Protein AF-0000000084947718 (afdb_homodimer)

Nearest PDB structures (foldseek):
  1j3w-assembly1_B  TM=8.342E-01  e=7.833E-06  Thermus thermophilus HB8
  3t1r-assembly2_C  TM=8.402E-01  e=2.136E-05  Thermus thermophilus HB8
  2zl1-assembly1_B  TM=8.601E-01  e=7.380E-05  unclassified
  7ct3-assembly1_A  TM=6.584E-01  e=1.184E-05  Myxococcus xanthus DK 1622
  6jwp-assembly2_G  TM=7.188E-01  e=7.375E-04  Saccharomyces cerevisiae S288C

Structure (mmCIF, N/CA/C/O backbone):
data_AF-0000000084947718-model_v1
#
loop_
_entity.id
_entity.type
_entity.pdbx_description
1 polymer 'Roadblock/LAMTOR2 domain-containing protein'
#
loop_
_atom_site.group_PDB
_atom_site.id
_atom_site.type_symbol
_atom_site.label_atom_id
_atom_site.label_alt_id
_atom_site.label_comp_id
_atom_site.label_asym_id
_atom_site.label_entity_id
_atom_site.label_seq_id
_atom_site.pdbx_PDB_ins_code
_atom_site.Cartn_x
_atom_site.Cartn_y
_atom_site.Cartn_z
_atom_site.occupancy
_atom_site.B_iso_or_equiv
_atom_site.auth_seq_id
_atom_site.auth_comp_id
_atom_site.auth_asym_id
_atom_site.auth_atom_id
_atom_site.pdbx_PDB_model_num
ATOM 1 N N . MET A 1 1 ? 12.742 23.656 11.523 1 59.12 1 MET A N 1
ATOM 2 C CA . MET A 1 1 ? 12.195 22.422 10.977 1 59.12 1 MET A CA 1
ATOM 3 C C . MET A 1 1 ? 10.695 22.328 11.234 1 59.12 1 MET A C 1
ATOM 5 O O . MET A 1 1 ? 9.914 22.062 10.32 1 59.12 1 MET A O 1
ATOM 9 N N . ALA A 1 2 ? 10.352 22.688 12.422 1 65.75 2 ALA A N 1
ATOM 10 C CA . ALA A 1 2 ? 8.938 22.719 12.789 1 65.75 2 ALA A CA 1
ATOM 11 C C . ALA A 1 2 ? 8.164 23.719 11.922 1 65.75 2 ALA A C 1
ATOM 13 O O . ALA A 1 2 ? 7.062 23.422 11.461 1 65.75 2 ALA A O 1
ATOM 14 N N . ASP A 1 3 ? 8.844 24.797 11.555 1 83.31 3 ASP A N 1
ATOM 15 C CA . ASP A 1 3 ? 8.164 25.812 10.758 1 83.31 3 ASP A CA 1
ATOM 16 C C . ASP A 1 3 ? 7.926 25.312 9.328 1 83.31 3 ASP A C 1
ATOM 18 O O . ASP A 1 3 ? 6.836 25.5 8.781 1 83.31 3 ASP A O 1
ATOM 22 N N . LEU A 1 4 ? 8.891 24.609 8.828 1 85.25 4 LEU A N 1
ATOM 23 C CA . LEU A 1 4 ? 8.789 24.094 7.465 1 85.25 4 LEU A CA 1
ATOM 24 C C . LEU A 1 4 ? 7.711 23.016 7.367 1 85.25 4 LEU A C 1
ATOM 26 O O . LEU A 1 4 ? 6.941 23 6.406 1 85.25 4 LEU A O 1
ATOM 30 N N . LEU A 1 5 ? 7.617 22.172 8.375 1 91.94 5 LEU A N 1
ATOM 31 C CA . LEU A 1 5 ? 6.645 21.078 8.359 1 91.94 5 LEU A CA 1
ATOM 32 C C . LEU A 1 5 ? 5.227 21.625 8.516 1 91.94 5 LEU A C 1
ATOM 34 O O . LEU A 1 5 ? 4.297 21.125 7.875 1 91.94 5 LEU A O 1
ATOM 38 N N . THR A 1 6 ? 5.207 22.672 9.289 1 93.12 6 THR A N 1
ATOM 39 C CA . THR A 1 6 ? 3.916 23.312 9.461 1 93.12 6 THR A CA 1
ATOM 40 C C . THR A 1 6 ? 3.465 23.984 8.164 1 93.12 6 THR A C 1
ATOM 42 O O . THR A 1 6 ? 2.297 23.875 7.785 1 93.12 6 THR A O 1
ATOM 45 N N . GLU A 1 7 ? 4.359 24.641 7.52 1 91.5 7 GLU A N 1
ATOM 46 C CA . GLU A 1 7 ? 4.043 25.297 6.25 1 91.5 7 GLU A CA 1
ATOM 47 C C . GLU A 1 7 ? 3.629 24.281 5.195 1 91.5 7 GLU A C 1
ATOM 49 O O . GLU A 1 7 ? 2.678 24.5 4.445 1 91.5 7 GLU A O 1
ATOM 54 N N . PHE A 1 8 ? 4.363 23.234 5.137 1 92.44 8 PHE A N 1
ATOM 55 C CA . PHE A 1 8 ? 4.035 22.141 4.211 1 92.44 8 PHE A CA 1
ATOM 56 C C . PHE A 1 8 ? 2.629 21.625 4.469 1 92.44 8 PHE A C 1
ATOM 58 O O . PHE A 1 8 ? 1.803 21.562 3.557 1 92.44 8 PHE A O 1
ATOM 65 N N . SER A 1 9 ? 2.355 21.203 5.738 1 94.81 9 SER A N 1
ATOM 66 C CA . SER A 1 9 ? 1.067 20.609 6.074 1 94.81 9 SER A CA 1
ATOM 67 C C . SER A 1 9 ? -0.075 21.594 5.852 1 94.81 9 SER A C 1
ATOM 69 O O . SER A 1 9 ? -1.164 21.203 5.426 1 94.81 9 SER A O 1
ATOM 71 N N . ASP A 1 10 ? 0.219 22.922 6.098 1 94.31 10 ASP A N 1
ATOM 72 C CA . ASP A 1 10 ? -0.792 23.938 5.852 1 94.31 10 ASP A CA 1
ATOM 73 C C . ASP A 1 10 ? -1.073 24.094 4.359 1 94.31 10 ASP A C 1
ATOM 75 O O . ASP A 1 10 ? -2.229 24.234 3.951 1 94.31 10 ASP A O 1
ATOM 79 N N . SER A 1 11 ? -0.038 24.078 3.594 1 92.62 11 SER A N 1
ATOM 80 C CA . SER A 1 11 ? -0.181 24.219 2.148 1 92.62 11 SER A CA 1
ATOM 81 C C . SER A 1 11 ? -0.977 23.047 1.562 1 92.62 11 SER A C 1
ATOM 83 O O . SER A 1 11 ? -1.89 23.266 0.759 1 92.62 11 SER A O 1
ATOM 85 N N . ILE A 1 12 ? -0.7 21.828 1.977 1 93.81 12 ILE A N 1
ATOM 86 C CA . ILE A 1 12 ? -1.393 20.656 1.443 1 93.81 12 ILE A CA 1
ATOM 87 C C . ILE A 1 12 ? -2.848 20.672 1.909 1 93.81 12 ILE A C 1
ATOM 89 O O . ILE A 1 12 ? -3.756 20.359 1.133 1 93.81 12 ILE A O 1
ATOM 93 N N . ALA A 1 13 ? -3.049 21.016 3.135 1 94.56 13 ALA A N 1
ATOM 94 C CA . ALA A 1 13 ? -4.406 21.062 3.674 1 94.56 13 ALA A CA 1
ATOM 95 C C . ALA A 1 13 ? -5.262 22.062 2.896 1 94.56 13 ALA A C 1
ATOM 97 O O . ALA A 1 13 ? -6.449 21.812 2.66 1 94.56 13 ALA A O 1
ATOM 98 N N . LYS A 1 14 ? -4.66 23.078 2.457 1 93.69 14 LYS A N 1
ATOM 99 C CA . LYS A 1 14 ? -5.391 24.156 1.795 1 93.69 14 LYS A CA 1
ATOM 100 C C . LYS A 1 14 ? -5.613 23.844 0.318 1 93.69 14 LYS A C 1
ATOM 102 O O . LYS A 1 14 ? -6.668 24.172 -0.236 1 93.69 14 LYS A O 1
ATOM 107 N N . ASN A 1 15 ? -4.691 23.156 -0.314 1 94.06 15 ASN A N 1
ATOM 108 C CA . ASN A 1 15 ? -4.688 23.141 -1.773 1 94.06 15 ASN A CA 1
ATOM 109 C C . ASN A 1 15 ? -5.012 21.75 -2.322 1 94.06 15 ASN A C 1
ATOM 111 O O . ASN A 1 15 ? -5.266 21.594 -3.518 1 94.06 15 ASN A O 1
ATOM 115 N N . LEU A 1 16 ? -4.988 20.766 -1.481 1 96.44 16 LEU A N 1
ATOM 116 C CA . LEU A 1 16 ? -5.262 19.406 -1.946 1 96.44 16 LEU A CA 1
ATOM 117 C C . LEU A 1 16 ? -6.727 19.031 -1.717 1 96.44 16 LEU A C 1
ATOM 119 O O . LEU A 1 16 ? -7.156 18.875 -0.573 1 96.44 16 LEU A O 1
ATOM 123 N N . PRO A 1 17 ? -7.445 18.938 -2.832 1 97.06 17 PRO A N 1
ATOM 124 C CA . PRO A 1 17 ? -8.844 18.531 -2.654 1 97.06 17 PRO A CA 1
ATOM 125 C C . PRO A 1 17 ? -8.984 17.219 -1.881 1 97.06 17 PRO A C 1
ATOM 127 O O . PRO A 1 17 ? -8.25 16.266 -2.145 1 97.06 17 PRO A O 1
ATOM 130 N N . GLY A 1 18 ? -9.922 17.266 -0.893 1 97.06 18 GLY A N 1
ATOM 131 C CA . GLY A 1 18 ? -10.219 16.047 -0.159 1 97.06 18 GLY A CA 1
ATOM 132 C C . GLY A 1 18 ? -9.258 15.781 0.987 1 97.06 18 GLY A C 1
ATOM 133 O O . GLY A 1 18 ? -9.32 14.734 1.627 1 97.06 18 GLY A O 1
ATOM 134 N N . PHE A 1 19 ? -8.469 16.766 1.278 1 97.88 19 PHE A N 1
ATOM 135 C CA . PHE A 1 19 ? -7.508 16.594 2.359 1 97.88 19 PHE A CA 1
ATOM 136 C C . PHE A 1 19 ? -8.211 16.219 3.66 1 97.88 19 PHE A C 1
ATOM 138 O O . PHE A 1 19 ? -9.203 16.859 4.031 1 97.88 19 PHE A O 1
ATOM 145 N N . ILE A 1 20 ? -7.625 15.219 4.34 1 97.62 20 ILE A N 1
ATOM 146 C CA . ILE A 1 20 ? -8.148 14.82 5.645 1 97.62 20 ILE A CA 1
ATOM 147 C C . ILE A 1 20 ? -7.07 14.977 6.707 1 97.62 20 ILE A C 1
ATOM 149 O O . ILE A 1 20 ? -7.281 15.641 7.727 1 97.62 20 ILE A O 1
ATOM 153 N N . ALA A 1 21 ? -5.895 14.406 6.445 1 98 21 ALA A N 1
ATOM 154 C CA . ALA A 1 21 ? -4.828 14.461 7.441 1 98 21 ALA A CA 1
ATOM 155 C C . ALA A 1 21 ? -3.475 14.148 6.809 1 98 21 ALA A C 1
ATOM 157 O O . ALA A 1 21 ? -3.406 13.578 5.719 1 98 21 ALA A O 1
ATOM 158 N N . VAL A 1 22 ? -2.418 14.531 7.5 1 97.62 22 VAL A N 1
ATOM 159 C CA . VAL A 1 22 ? -1.053 14.242 7.078 1 97.62 22 VAL A CA 1
ATOM 160 C C . VAL A 1 22 ? -0.16 14.07 8.305 1 97.62 22 VAL A C 1
ATOM 162 O O . VAL A 1 22 ? -0.387 14.703 9.344 1 97.62 22 VAL A O 1
ATOM 165 N N . SER A 1 23 ? 0.782 13.195 8.188 1 97.75 23 SER A N 1
ATOM 166 C CA . SER A 1 23 ? 1.798 13.047 9.227 1 97.75 23 SER A CA 1
ATOM 167 C C . SER A 1 23 ? 3.16 12.719 8.617 1 97.75 23 SER A C 1
ATOM 169 O O . SER A 1 23 ? 3.242 12.211 7.5 1 97.75 23 SER A O 1
ATOM 171 N N . ILE A 1 24 ? 4.203 13.086 9.281 1 97.62 24 ILE A N 1
ATOM 172 C CA . ILE A 1 24 ? 5.586 12.781 8.93 1 97.62 24 ILE A CA 1
ATOM 173 C C . ILE A 1 24 ? 6.246 12 10.062 1 97.62 24 ILE A C 1
ATOM 175 O O . ILE A 1 24 ? 6.273 12.453 11.211 1 97.62 24 ILE A O 1
ATOM 179 N N . LEU A 1 25 ? 6.777 10.883 9.672 1 97.56 25 LEU A N 1
ATOM 180 C CA . LEU A 1 25 ? 7.262 9.953 10.688 1 97.56 25 LEU A CA 1
ATOM 181 C C . LEU A 1 25 ? 8.688 9.516 10.391 1 97.56 25 LEU A C 1
ATOM 183 O O . LEU A 1 25 ? 9.039 9.273 9.227 1 97.56 25 LEU A O 1
ATOM 187 N N . ASP A 1 26 ? 9.453 9.344 11.484 1 97.75 26 ASP A N 1
ATOM 188 C CA . ASP A 1 26 ? 10.719 8.617 11.391 1 97.75 26 ASP A CA 1
ATOM 189 C C . ASP A 1 26 ? 10.477 7.117 11.266 1 97.75 26 ASP A C 1
ATOM 191 O O . ASP A 1 26 ? 9.797 6.52 12.102 1 97.75 26 ASP A O 1
ATOM 195 N N . ILE A 1 27 ? 11.086 6.52 10.336 1 97.19 27 ILE A N 1
ATOM 196 C CA . ILE A 1 27 ? 10.812 5.113 10.07 1 97.19 27 ILE A CA 1
ATOM 197 C C . ILE A 1 27 ? 11.484 4.246 11.133 1 97.19 27 ILE A C 1
ATOM 199 O O . ILE A 1 27 ? 10.914 3.248 11.586 1 97.19 27 ILE A O 1
ATOM 203 N N . TYR A 1 28 ? 12.656 4.57 11.578 1 96.06 28 TYR A N 1
ATOM 204 C CA . TYR A 1 28 ? 13.43 3.725 12.477 1 96.06 28 TYR A CA 1
ATOM 205 C C . TYR A 1 28 ? 13.086 4.027 13.93 1 96.06 28 TYR A C 1
ATOM 207 O O . TYR A 1 28 ? 12.867 3.111 14.727 1 96.06 28 TYR A O 1
ATOM 215 N N . LYS A 1 29 ? 12.953 5.312 14.297 1 96.75 29 LYS A N 1
ATOM 216 C CA . LYS A 1 29 ? 12.695 5.691 15.688 1 96.75 29 LYS A CA 1
ATOM 217 C C . LYS A 1 29 ? 11.211 5.59 16.016 1 96.75 29 LYS A C 1
ATOM 219 O O . LYS A 1 29 ? 10.828 5.469 17.172 1 96.75 29 LYS A O 1
ATOM 224 N N . GLY A 1 30 ? 10.422 5.777 15.031 1 96.88 30 GLY A N 1
ATOM 225 C CA . GLY A 1 30 ? 8.984 5.711 15.227 1 96.88 30 GLY A CA 1
ATOM 226 C C . GLY A 1 30 ? 8.391 7 15.758 1 96.88 30 GLY A C 1
ATOM 227 O O . GLY A 1 30 ? 7.273 7.012 16.281 1 96.88 30 GLY A O 1
ATOM 228 N N . ILE A 1 31 ? 9.172 8.055 15.75 1 97.12 31 ILE A N 1
ATOM 229 C CA . ILE A 1 31 ? 8.695 9.352 16.219 1 97.12 31 ILE A CA 1
ATOM 230 C C . ILE A 1 31 ? 7.887 10.039 15.125 1 97.12 31 ILE A C 1
ATOM 232 O O . ILE A 1 31 ? 8.25 9.984 13.945 1 97.12 31 ILE A O 1
ATOM 236 N N . ILE A 1 32 ? 6.797 10.633 15.555 1 97.62 32 ILE A N 1
ATOM 237 C CA . ILE A 1 32 ? 6.039 11.508 14.664 1 97.62 32 ILE A CA 1
ATOM 238 C C . ILE A 1 32 ? 6.574 12.938 14.773 1 97.62 32 ILE A C 1
ATOM 240 O O . ILE A 1 32 ? 6.406 13.594 15.797 1 97.62 32 ILE A O 1
ATOM 244 N N . TYR A 1 33 ? 7.137 13.43 13.664 1 96.75 33 TYR A N 1
ATOM 245 C CA . TYR A 1 33 ? 7.723 14.766 13.656 1 96.75 33 TYR A CA 1
ATOM 246 C C . TYR A 1 33 ? 6.641 15.836 13.586 1 96.75 33 TYR A C 1
ATOM 248 O O . TYR A 1 33 ? 6.816 16.938 14.109 1 96.75 33 TYR A O 1
ATOM 256 N N . HIS A 1 34 ? 5.59 15.547 12.875 1 96.38 34 HIS A N 1
ATOM 257 C CA . HIS A 1 34 ? 4.512 16.5 12.625 1 96.38 34 HIS A CA 1
ATOM 258 C C . HIS A 1 34 ? 3.236 15.781 12.188 1 96.38 34 HIS A C 1
ATOM 260 O O . HIS A 1 34 ? 3.295 14.742 11.531 1 96.38 34 HIS A O 1
ATOM 266 N N . SER A 1 35 ? 2.17 16.328 12.594 1 96.69 35 SER A N 1
ATOM 267 C CA . SER A 1 35 ? 0.89 15.828 12.109 1 96.69 35 SER A CA 1
ATOM 268 C C . SER A 1 35 ? -0.156 16.938 12.062 1 96.69 35 SER A C 1
ATOM 270 O O . SER A 1 35 ? -0.052 17.922 12.789 1 96.69 35 SER A O 1
ATOM 272 N N . LYS A 1 36 ? -1.091 16.812 11.156 1 96.12 36 LYS A N 1
ATOM 273 C CA . LYS A 1 36 ? -2.211 17.734 11 1 96.12 36 LYS A CA 1
ATOM 274 C C . LYS A 1 36 ? -3.449 17.016 10.477 1 96.12 36 LYS A C 1
ATOM 276 O O . LYS A 1 36 ? -3.348 16.172 9.586 1 96.12 36 LYS A O 1
ATOM 281 N N . SER A 1 37 ? -4.52 17.281 11.039 1 96.81 37 SER A N 1
ATOM 282 C CA . SER A 1 37 ? -5.816 16.797 10.57 1 96.81 37 SER A CA 1
ATOM 283 C C . SER A 1 37 ? -6.848 17.922 10.539 1 96.81 37 SER A C 1
ATOM 285 O O . SER A 1 37 ? -6.766 18.859 11.32 1 96.81 37 SER A O 1
ATOM 287 N N . VAL A 1 38 ? -7.73 17.891 9.633 1 93.19 38 VAL A N 1
ATOM 288 C CA . VAL A 1 38 ? -8.773 18.906 9.578 1 93.19 38 VAL A CA 1
ATOM 289 C C . VAL A 1 38 ? -10.117 18.281 9.977 1 93.19 38 VAL A C 1
ATOM 291 O O . VAL A 1 38 ? -11.109 19 10.125 1 93.19 38 VAL A O 1
ATOM 294 N N . SER A 1 39 ? -10.086 17.016 10.047 1 81.81 39 SER A N 1
ATOM 295 C CA . SER A 1 39 ? -11.273 16.344 10.57 1 81.81 39 SER A CA 1
ATOM 296 C C . SER A 1 39 ? -11.117 16 12.055 1 81.81 39 SER A C 1
ATOM 298 O O . SER A 1 39 ? -10.219 15.25 12.422 1 81.81 39 SER A O 1
ATOM 300 N N . GLY A 1 40 ? -11.758 16.766 12.906 1 75.38 40 GLY A N 1
ATOM 301 C CA . GLY A 1 40 ? -11.625 16.609 14.344 1 75.38 40 GLY A CA 1
ATOM 302 C C . GLY A 1 40 ? -11.711 15.172 14.805 1 75.38 40 GLY A C 1
ATOM 303 O O . GLY A 1 40 ? -11.18 14.82 15.859 1 75.38 40 GLY A O 1
ATOM 304 N N . ASP A 1 41 ? -12.203 14.352 14.039 1 81.12 41 ASP A N 1
ATOM 305 C CA . ASP A 1 41 ? -12.438 12.984 14.492 1 81.12 41 ASP A CA 1
ATOM 306 C C . ASP A 1 41 ? -11.391 12.031 13.922 1 81.12 41 ASP A C 1
ATOM 308 O O . ASP A 1 41 ? -11.32 10.859 14.32 1 81.12 41 ASP A O 1
ATOM 312 N N . TYR A 1 42 ? -10.531 12.523 13.141 1 91.25 42 TYR A N 1
ATOM 313 C CA . TYR A 1 42 ? -9.547 11.609 12.578 1 91.25 42 TYR A CA 1
ATOM 314 C C . TYR A 1 42 ? -8.273 11.586 13.414 1 91.25 42 TYR A C 1
ATOM 316 O O . TYR A 1 42 ? -7.566 12.594 13.5 1 91.25 42 TYR A O 1
ATOM 324 N N . ASN A 1 43 ? -8 10.492 14.07 1 95.25 43 ASN A N 1
ATOM 325 C CA . ASN A 1 43 ? -6.805 10.352 14.891 1 95.25 43 ASN A CA 1
ATOM 326 C C . ASN A 1 43 ? -5.598 9.93 14.047 1 95.25 43 ASN A C 1
ATOM 328 O O . ASN A 1 43 ? -5.207 8.766 14.055 1 95.25 43 ASN A O 1
ATOM 332 N N . ILE A 1 44 ? -4.984 10.867 13.445 1 97.06 44 ILE A N 1
ATOM 333 C CA . ILE A 1 44 ? -3.887 10.656 12.508 1 97.06 44 ILE A CA 1
ATOM 334 C C . ILE A 1 44 ? -2.678 10.086 13.25 1 97.06 44 ILE A C 1
ATOM 336 O O . ILE A 1 44 ? -1.928 9.273 12.703 1 97.06 44 ILE A O 1
ATOM 340 N N . ASP A 1 45 ? -2.477 10.422 14.516 1 96.69 45 ASP A N 1
ATOM 341 C CA . ASP A 1 45 ? -1.332 9.906 15.266 1 96.69 45 ASP A CA 1
ATOM 342 C C . ASP A 1 45 ? -1.468 8.406 15.516 1 96.69 45 ASP A C 1
ATOM 344 O O . ASP A 1 45 ? -0.523 7.648 15.297 1 96.69 45 ASP A O 1
ATOM 348 N N . LEU A 1 46 ? -2.615 8.078 15.93 1 95.88 46 LEU A N 1
ATOM 349 C CA . LEU A 1 46 ? -2.859 6.652 16.125 1 95.88 46 LEU A CA 1
ATOM 350 C C . LEU A 1 46 ? -2.777 5.895 14.812 1 95.88 46 LEU A C 1
ATOM 352 O O . LEU A 1 46 ? -2.16 4.828 14.742 1 95.88 46 LEU A O 1
ATOM 356 N N . ASP A 1 47 ? -3.4 6.391 13.766 1 97.44 47 ASP A N 1
ATOM 357 C CA . ASP A 1 47 ? -3.371 5.766 12.445 1 97.44 47 ASP A CA 1
ATOM 358 C C . ASP A 1 47 ? -1.938 5.625 11.938 1 97.44 47 ASP A C 1
ATOM 360 O O . ASP A 1 47 ? -1.565 4.586 11.391 1 97.44 47 ASP A O 1
ATOM 364 N N . SER A 1 48 ? -1.119 6.598 12.188 1 98.12 48 SER A N 1
ATOM 365 C CA . SER A 1 48 ? 0.269 6.617 11.734 1 98.12 48 SER A CA 1
ATOM 366 C C . SER A 1 48 ? 1.069 5.477 12.359 1 98.12 48 SER A C 1
ATOM 368 O O . SER A 1 48 ? 1.975 4.93 11.727 1 98.12 48 SER A O 1
ATOM 370 N N . ASN A 1 49 ? 0.76 5.141 13.523 1 97.5 49 ASN A N 1
ATOM 371 C CA . ASN A 1 49 ? 1.459 4.031 14.156 1 97.5 49 ASN A CA 1
ATOM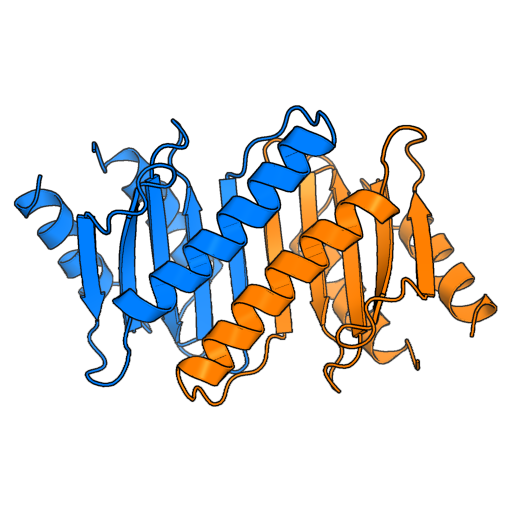 372 C C . ASN A 1 49 ? 1.195 2.711 13.438 1 97.5 49 ASN A C 1
ATOM 374 O O . ASN A 1 49 ? 2.102 1.891 13.281 1 97.5 49 ASN A O 1
ATOM 378 N N . TYR A 1 50 ? 0.005 2.531 13.055 1 96.62 50 TYR A N 1
ATOM 379 C CA . TYR A 1 50 ? -0.334 1.322 12.32 1 96.62 50 TYR A CA 1
ATOM 380 C C . TYR A 1 50 ? 0.311 1.33 10.938 1 96.62 50 TYR A C 1
ATOM 382 O O . TYR A 1 50 ? 0.764 0.291 10.453 1 96.62 50 TYR A O 1
ATOM 390 N N . ILE A 1 51 ? 0.355 2.506 10.297 1 98.12 51 ILE A N 1
ATOM 391 C CA . ILE A 1 51 ? 1.004 2.654 9 1 98.12 51 ILE A CA 1
ATOM 392 C C . ILE A 1 51 ? 2.492 2.336 9.133 1 98.12 51 ILE A C 1
ATOM 394 O O . ILE A 1 51 ? 3.072 1.687 8.258 1 98.12 51 ILE A O 1
ATOM 398 N N . LEU A 1 52 ? 3.045 2.777 10.188 1 98.06 52 LEU A N 1
ATOM 399 C CA . LEU A 1 52 ? 4.453 2.475 10.43 1 98.06 52 LEU A CA 1
ATOM 400 C C . LEU A 1 52 ? 4.672 0.971 10.539 1 98.06 52 LEU A C 1
ATOM 402 O O . LEU A 1 52 ? 5.633 0.436 9.977 1 98.06 52 LEU A O 1
ATOM 406 N N . GLU A 1 53 ? 3.807 0.339 11.25 1 97.06 53 GLU A N 1
ATOM 407 C CA . GLU A 1 53 ? 3.896 -1.113 11.375 1 97.06 53 GLU A CA 1
ATOM 408 C C . GLU A 1 53 ? 3.828 -1.788 10.008 1 97.06 53 GLU A C 1
ATOM 410 O O . GLU A 1 53 ? 4.59 -2.719 9.734 1 97.06 53 GLU A O 1
ATOM 415 N N . MET A 1 54 ? 2.924 -1.362 9.258 1 97.44 54 MET A N 1
ATOM 416 C CA . MET A 1 54 ? 2.752 -1.901 7.914 1 97.44 54 MET A CA 1
ATOM 417 C C . MET A 1 54 ? 4.027 -1.729 7.09 1 97.44 54 MET A C 1
ATOM 419 O O . MET A 1 54 ? 4.508 -2.684 6.477 1 97.44 54 MET A O 1
ATOM 423 N N . VAL A 1 55 ? 4.652 -0.525 7.055 1 97.75 55 VAL A N 1
ATOM 424 C CA . VAL A 1 55 ? 5.859 -0.222 6.289 1 97.75 55 VAL A CA 1
ATOM 425 C C . VAL A 1 55 ? 7.02 -1.08 6.793 1 97.75 55 VAL A C 1
ATOM 427 O O . VAL A 1 55 ? 7.754 -1.67 5.996 1 97.75 55 VAL A O 1
ATOM 430 N N . ARG A 1 56 ? 7.09 -1.227 8.086 1 96.81 56 ARG A N 1
ATOM 431 C CA . ARG A 1 56 ? 8.18 -2.002 8.672 1 96.81 56 ARG A CA 1
ATOM 432 C C . ARG A 1 56 ? 8.039 -3.482 8.336 1 96.81 56 ARG A C 1
ATOM 434 O O . ARG A 1 56 ? 9.039 -4.172 8.117 1 96.81 56 ARG A O 1
ATOM 441 N N . ALA A 1 57 ? 6.812 -3.93 8.359 1 95.81 57 ALA A N 1
ATOM 442 C CA . ALA A 1 57 ? 6.582 -5.316 7.953 1 95.81 57 ALA A CA 1
ATOM 443 C C . ALA A 1 57 ? 7.102 -5.57 6.543 1 95.81 57 ALA A C 1
ATOM 445 O O . ALA A 1 57 ? 7.754 -6.586 6.289 1 95.81 57 ALA A O 1
ATOM 446 N N . LYS A 1 58 ? 6.797 -4.652 5.609 1 97 58 LYS A N 1
ATOM 447 C CA . LYS A 1 58 ? 7.273 -4.855 4.246 1 97 58 LYS A CA 1
ATOM 448 C C . LYS A 1 58 ? 8.789 -4.734 4.168 1 97 58 LYS A C 1
ATOM 450 O O . LYS A 1 58 ? 9.445 -5.477 3.434 1 97 58 LYS A O 1
ATOM 455 N N . LEU A 1 59 ? 9.383 -3.795 4.906 1 96.25 59 LEU A N 1
ATOM 456 C CA . LEU A 1 59 ? 10.836 -3.66 4.949 1 96.25 59 LEU A CA 1
ATOM 457 C C . LEU A 1 59 ? 11.484 -4.945 5.453 1 96.25 59 LEU A C 1
ATOM 459 O O . LEU A 1 59 ? 12.477 -5.41 4.887 1 96.25 59 LEU A O 1
ATOM 463 N N . ASN A 1 60 ? 10.945 -5.492 6.496 1 95.56 60 ASN A N 1
ATOM 464 C CA . ASN A 1 60 ? 11.445 -6.754 7.023 1 95.56 60 ASN A CA 1
ATOM 465 C C . ASN A 1 60 ? 11.375 -7.867 5.98 1 95.56 60 ASN A C 1
ATOM 467 O O . ASN A 1 60 ? 12.281 -8.688 5.883 1 95.56 60 ASN A O 1
ATOM 471 N N . GLY A 1 61 ? 10.281 -7.895 5.254 1 95.75 61 GLY A N 1
ATOM 472 C CA . GLY A 1 61 ? 10.156 -8.867 4.18 1 95.75 61 GLY A CA 1
ATOM 473 C C . GLY A 1 61 ? 11.227 -8.719 3.111 1 95.75 61 GLY A C 1
ATOM 474 O O . GLY A 1 61 ? 11.844 -9.703 2.699 1 95.75 61 GLY A O 1
ATOM 475 N N . ILE A 1 62 ? 11.422 -7.492 2.717 1 96.19 62 ILE A N 1
ATOM 476 C CA . ILE A 1 62 ? 12.43 -7.211 1.697 1 96.19 62 ILE A CA 1
ATOM 477 C C . ILE A 1 62 ? 13.797 -7.699 2.172 1 96.19 62 ILE A C 1
ATOM 479 O O . ILE A 1 62 ? 14.523 -8.344 1.416 1 96.19 62 ILE A O 1
ATOM 483 N N . HIS A 1 63 ? 14.109 -7.402 3.455 1 95.5 63 HIS A N 1
ATOM 484 C CA . HIS A 1 63 ? 15.383 -7.805 4.039 1 95.5 63 HIS A CA 1
ATOM 485 C C . HIS A 1 63 ? 15.477 -9.32 4.16 1 95.5 63 HIS A C 1
ATOM 487 O O . HIS A 1 63 ? 16.5 -9.914 3.785 1 95.5 63 HIS A O 1
ATOM 493 N N . ALA A 1 64 ? 14.461 -9.922 4.688 1 94.19 64 ALA A N 1
ATOM 494 C CA . ALA A 1 64 ? 14.453 -11.367 4.91 1 94.19 64 ALA A CA 1
ATOM 495 C C . ALA A 1 64 ? 14.625 -12.125 3.594 1 94.19 64 ALA A C 1
ATOM 497 O O . ALA A 1 64 ? 15.242 -13.195 3.562 1 94.19 64 ALA A O 1
ATOM 498 N N . LEU A 1 65 ? 14.125 -11.578 2.521 1 93.31 65 LEU A N 1
ATOM 499 C CA . LEU A 1 65 ? 14.156 -12.219 1.213 1 93.31 65 LEU A CA 1
ATOM 500 C C . LEU A 1 65 ? 15.414 -11.82 0.441 1 93.31 65 LEU A C 1
ATOM 502 O O . LEU A 1 65 ? 15.602 -12.234 -0.704 1 93.31 65 LEU A O 1
ATOM 506 N N . LYS A 1 66 ? 16.234 -11 1.09 1 92.44 66 LYS A N 1
ATOM 507 C CA . LYS A 1 66 ? 17.5 -10.523 0.512 1 92.44 66 LYS A CA 1
ATOM 508 C C . LYS A 1 66 ? 17.25 -9.859 -0.841 1 92.44 66 LYS A C 1
ATOM 510 O O . LYS A 1 66 ? 18 -10.102 -1.794 1 92.44 66 LYS A O 1
ATOM 515 N N . GLN A 1 67 ? 16.188 -9.172 -0.873 1 91.94 67 GLN A N 1
ATOM 516 C CA . GLN A 1 67 ? 15.883 -8.406 -2.078 1 91.94 67 GLN A CA 1
ATOM 517 C C . GLN A 1 67 ? 16.625 -7.066 -2.078 1 91.94 67 GLN A C 1
ATOM 519 O O . GLN A 1 67 ? 16.75 -6.426 -1.034 1 91.94 67 GLN A O 1
ATOM 524 N N . ASN A 1 68 ? 17.125 -6.707 -3.248 1 93.5 68 ASN A N 1
ATOM 525 C CA . ASN A 1 68 ? 17.75 -5.398 -3.406 1 93.5 68 ASN A CA 1
ATOM 526 C C . ASN A 1 68 ? 16.734 -4.348 -3.857 1 93.5 68 ASN A C 1
ATOM 528 O O . ASN A 1 68 ? 16.859 -3.785 -4.945 1 93.5 68 ASN A O 1
ATOM 532 N N . GLN A 1 69 ? 15.781 -4.094 -3.023 1 96.69 69 GLN A N 1
ATOM 533 C CA . GLN A 1 69 ? 14.688 -3.17 -3.309 1 96.69 69 GLN A CA 1
ATOM 534 C C . GLN A 1 69 ? 14.531 -2.143 -2.191 1 96.69 69 GLN A C 1
ATOM 536 O O . GLN A 1 69 ? 14.891 -2.408 -1.043 1 96.69 69 GLN A O 1
ATOM 541 N N . GLN A 1 70 ? 14.039 -1.019 -2.562 1 97.38 70 GLN A N 1
ATOM 542 C CA . GLN A 1 70 ? 13.617 0.024 -1.635 1 97.38 70 GLN A CA 1
ATOM 543 C C . GLN A 1 70 ? 12.164 0.425 -1.885 1 97.38 70 GLN A C 1
ATOM 545 O O . GLN A 1 70 ? 11.719 0.481 -3.033 1 97.38 70 GLN A O 1
ATOM 550 N N . ILE A 1 71 ? 11.5 0.692 -0.781 1 98.38 71 ILE A N 1
ATOM 551 C CA . ILE A 1 71 ? 10.133 1.165 -0.917 1 98.38 71 ILE A CA 1
ATOM 552 C C . ILE A 1 71 ? 10.125 2.623 -1.37 1 98.38 71 ILE A C 1
ATOM 554 O O . ILE A 1 71 ? 10.805 3.465 -0.779 1 98.38 71 ILE A O 1
ATOM 558 N N . GLN A 1 72 ? 9.391 2.871 -2.363 1 97.88 72 GLN A N 1
ATOM 559 C CA . GLN A 1 72 ? 9.203 4.25 -2.799 1 97.88 72 GLN A CA 1
ATOM 560 C C . GLN A 1 72 ? 7.91 4.832 -2.24 1 97.88 72 GLN A C 1
ATOM 562 O O . GLN A 1 72 ? 7.922 5.895 -1.61 1 97.88 72 GLN A O 1
ATOM 567 N N . ASP A 1 73 ? 6.824 4.168 -2.461 1 98.44 73 ASP A N 1
ATOM 568 C CA . ASP A 1 73 ? 5.547 4.598 -1.894 1 98.44 73 ASP A CA 1
ATOM 569 C C . ASP A 1 73 ? 4.586 3.418 -1.753 1 98.44 73 ASP A C 1
ATOM 571 O O . ASP A 1 73 ? 4.828 2.344 -2.307 1 98.44 73 ASP A O 1
ATOM 575 N N . ILE A 1 74 ? 3.598 3.607 -0.955 1 98.75 74 ILE A N 1
ATOM 576 C CA . ILE A 1 74 ? 2.486 2.684 -0.765 1 98.75 74 ILE A CA 1
ATOM 577 C C . ILE A 1 74 ? 1.164 3.439 -0.858 1 98.75 74 ILE A C 1
ATOM 579 O O . ILE A 1 74 ? 1.011 4.512 -0.266 1 98.75 74 ILE A O 1
ATOM 583 N N . THR A 1 75 ? 0.286 2.914 -1.624 1 98.81 75 THR A N 1
ATOM 584 C CA . THR A 1 75 ? -1.062 3.461 -1.716 1 98.81 75 THR A CA 1
ATOM 585 C C . THR A 1 75 ? -2.096 2.436 -1.256 1 98.81 75 THR A C 1
ATOM 587 O O . THR A 1 75 ? -2.092 1.292 -1.718 1 98.81 75 THR A O 1
ATOM 590 N N . ILE A 1 76 ? -2.891 2.836 -0.365 1 98.81 76 ILE A N 1
ATOM 591 C CA . ILE A 1 76 ? -4.004 2.016 0.095 1 98.81 76 ILE A CA 1
ATOM 592 C C . ILE A 1 76 ? -5.328 2.656 -0.323 1 98.81 76 ILE A C 1
ATOM 594 O O . ILE A 1 76 ? -5.598 3.812 0.011 1 98.81 76 ILE A O 1
ATOM 598 N N . THR A 1 77 ? -6.078 1.924 -1.06 1 98.44 77 THR A N 1
ATOM 599 C CA . THR A 1 77 ? -7.422 2.348 -1.438 1 98.44 77 THR A CA 1
ATOM 600 C C . THR A 1 77 ? -8.469 1.741 -0.501 1 98.44 77 THR A C 1
ATOM 602 O O . THR A 1 77 ? -8.555 0.519 -0.369 1 98.44 77 THR A O 1
ATOM 605 N N . LEU A 1 78 ? -9.227 2.578 0.113 1 98.19 78 LEU A N 1
ATOM 606 C CA . LEU A 1 78 ? -10.32 2.17 0.982 1 98.19 78 LEU A CA 1
ATOM 607 C C . LEU A 1 78 ? -11.664 2.537 0.366 1 98.19 78 LEU A C 1
ATOM 609 O O . LEU A 1 78 ? -11.719 3.057 -0.751 1 98.19 78 LEU A O 1
ATOM 613 N N . THR A 1 79 ? -12.75 2.26 1.063 1 97.88 79 THR A N 1
ATOM 614 C CA . THR A 1 79 ? -14.102 2.494 0.584 1 97.88 79 THR A CA 1
ATOM 615 C C . THR A 1 79 ? -14.297 3.955 0.186 1 97.88 79 THR A C 1
ATOM 617 O O . THR A 1 79 ? -14.883 4.25 -0.856 1 97.88 79 THR A O 1
ATOM 620 N N . SER A 1 80 ? -13.727 4.918 0.997 1 97.75 80 SER A N 1
ATOM 621 C CA . SER A 1 80 ? -14.008 6.32 0.708 1 97.75 80 SER A CA 1
ATOM 622 C C . SER A 1 80 ? -12.75 7.176 0.855 1 97.75 80 SER A C 1
ATOM 624 O O . SER A 1 80 ? -12.82 8.406 0.793 1 97.75 80 SER A O 1
ATOM 626 N N . GLN A 1 81 ? -11.594 6.465 1.044 1 97.75 81 GLN A N 1
ATOM 627 C CA . GLN A 1 81 ? -10.367 7.219 1.264 1 97.75 81 GLN A CA 1
ATOM 628 C C . GLN A 1 81 ? -9.203 6.629 0.465 1 97.75 81 GLN A C 1
ATOM 630 O O . GLN A 1 81 ? -9.195 5.434 0.165 1 97.75 81 GLN A O 1
ATOM 635 N N . TYR A 1 82 ? -8.242 7.492 0.138 1 98.62 82 TYR A N 1
ATOM 636 C CA . TYR A 1 82 ? -6.895 7.07 -0.23 1 98.62 82 TYR A CA 1
ATOM 637 C C . TYR A 1 82 ? -5.906 7.363 0.893 1 98.62 82 TYR A C 1
ATOM 639 O O . TYR A 1 82 ? -5.871 8.477 1.421 1 98.62 82 TYR A O 1
ATOM 647 N N . HIS A 1 83 ? -5.211 6.371 1.272 1 98.75 83 HIS A N 1
ATOM 648 C CA . HIS A 1 83 ? -4.023 6.539 2.107 1 98.75 83 HIS A CA 1
ATOM 649 C C . HIS A 1 83 ? -2.748 6.418 1.282 1 98.75 83 HIS A C 1
ATOM 651 O O . HIS A 1 83 ? -2.527 5.402 0.616 1 98.75 83 HIS A O 1
ATOM 657 N N . VAL A 1 84 ? -1.967 7.461 1.326 1 98.75 84 VAL A N 1
ATOM 658 C CA . VAL A 1 84 ? -0.754 7.477 0.515 1 98.75 84 VAL A CA 1
ATOM 659 C C . VAL A 1 84 ? 0.466 7.672 1.413 1 98.75 84 VAL A C 1
ATOM 661 O O . VAL A 1 84 ? 0.513 8.609 2.213 1 98.75 84 VAL A O 1
ATOM 664 N N . ILE A 1 85 ? 1.354 6.789 1.27 1 98.62 85 ILE A N 1
ATOM 665 C CA . ILE A 1 85 ? 2.619 6.832 1.995 1 98.62 85 ILE A CA 1
ATOM 666 C C . ILE A 1 85 ? 3.77 7.043 1.012 1 98.62 85 ILE A C 1
ATOM 668 O O . ILE A 1 85 ? 3.938 6.262 0.071 1 98.62 85 ILE A O 1
ATOM 672 N N . ASP A 1 86 ? 4.484 8.055 1.206 1 98.19 86 ASP A N 1
ATOM 673 C CA . ASP A 1 86 ? 5.68 8.336 0.415 1 98.19 86 ASP A CA 1
ATOM 674 C C . ASP A 1 86 ? 6.938 8.273 1.278 1 98.19 86 ASP A C 1
ATOM 676 O O . ASP A 1 86 ? 7.016 8.93 2.318 1 98.19 86 ASP A O 1
ATOM 680 N N . VAL A 1 87 ? 7.883 7.504 0.852 1 97.75 87 VAL A N 1
ATOM 681 C CA . VAL A 1 87 ? 9.094 7.285 1.636 1 97.75 87 VAL A CA 1
ATOM 682 C C . VAL A 1 87 ? 10.211 8.188 1.123 1 97.75 87 VAL A C 1
ATOM 684 O O . VAL A 1 87 ? 10.414 8.312 -0.087 1 97.75 87 VAL A O 1
ATOM 687 N N . SER A 1 88 ? 10.922 8.742 1.989 1 96.62 88 SER A N 1
ATOM 688 C CA . SER A 1 88 ? 12 9.656 1.62 1 96.62 88 SER A CA 1
ATOM 689 C C . SER A 1 88 ? 13.102 8.93 0.853 1 96.62 88 SER A C 1
ATOM 691 O O . SER A 1 88 ? 13.281 7.723 1.004 1 96.62 88 SER A O 1
ATOM 693 N N . ASN A 1 89 ? 13.906 9.664 0.103 1 93.75 89 ASN A N 1
ATOM 694 C CA . ASN A 1 89 ? 14.945 9.086 -0.738 1 93.75 89 ASN A CA 1
ATOM 695 C C . ASN A 1 89 ? 16.031 8.398 0.097 1 93.75 89 ASN A C 1
ATOM 697 O O . ASN A 1 89 ? 16.609 7.402 -0.332 1 93.75 89 ASN A O 1
ATOM 701 N N . ASN A 1 90 ? 16.281 8.984 1.254 1 93.75 90 ASN A N 1
ATOM 702 C CA . ASN A 1 90 ? 17.297 8.383 2.119 1 93.75 90 ASN A CA 1
ATOM 703 C C . ASN A 1 90 ? 16.688 7.324 3.033 1 93.75 90 ASN A C 1
ATOM 705 O O . ASN A 1 90 ? 17.375 6.773 3.895 1 93.75 90 ASN A O 1
ATOM 709 N N . HIS A 1 91 ? 15.289 7.094 2.953 1 94.69 91 HIS A N 1
ATOM 710 C CA . HIS A 1 91 ? 14.539 6.035 3.625 1 94.69 91 HIS A CA 1
ATOM 711 C C . HIS A 1 91 ? 14.547 6.234 5.137 1 94.69 91 HIS A C 1
ATOM 713 O O . HIS A 1 91 ? 14.492 5.262 5.895 1 94.69 91 HIS A O 1
ATOM 719 N N . GLU A 1 92 ? 14.633 7.48 5.547 1 95.31 92 GLU A N 1
ATOM 720 C CA . GLU A 1 92 ? 14.68 7.766 6.977 1 95.31 92 GLU A CA 1
ATOM 721 C C . GLU A 1 92 ? 13.297 8.148 7.504 1 95.31 92 GLU A C 1
ATOM 723 O O . GLU A 1 92 ? 13.008 7.965 8.688 1 95.31 92 GLU A O 1
ATOM 728 N N . PHE A 1 93 ? 12.477 8.758 6.66 1 96.88 93 PHE A N 1
ATOM 729 C CA . PHE A 1 93 ? 11.148 9.164 7.098 1 96.88 93 PHE A CA 1
ATOM 730 C C . PHE A 1 93 ? 10.117 8.914 6.004 1 96.88 93 PHE A C 1
ATOM 732 O O . PHE A 1 93 ? 10.477 8.641 4.855 1 96.88 93 PHE A O 1
ATOM 739 N N . LEU A 1 94 ? 8.891 8.883 6.363 1 98.12 94 LEU A N 1
ATOM 740 C CA . LEU A 1 94 ? 7.781 8.758 5.426 1 98.12 94 LEU A CA 1
ATOM 741 C C . LEU A 1 94 ? 6.758 9.867 5.656 1 98.12 94 LEU A C 1
ATOM 743 O O . LEU A 1 94 ? 6.688 10.438 6.746 1 98.12 94 LEU A O 1
ATOM 747 N N . ILE A 1 95 ? 6.078 10.266 4.641 1 97.88 95 ILE A N 1
ATOM 748 C CA . ILE A 1 95 ? 4.91 11.141 4.688 1 97.88 95 ILE A CA 1
ATOM 749 C C . ILE A 1 95 ? 3.643 10.32 4.461 1 97.88 95 ILE A C 1
ATOM 751 O O . ILE A 1 95 ? 3.551 9.562 3.49 1 97.88 95 ILE A O 1
ATOM 755 N N . TYR A 1 96 ? 2.799 10.469 5.418 1 98.56 96 TYR A N 1
ATOM 756 C CA . TYR A 1 96 ? 1.531 9.742 5.379 1 98.56 96 TYR A CA 1
ATOM 757 C C . TYR A 1 96 ? 0.363 10.703 5.191 1 98.56 96 TYR A C 1
ATOM 759 O O . TYR A 1 96 ? 0.128 11.578 6.031 1 98.56 96 TYR A O 1
ATOM 767 N N . LEU A 1 97 ? -0.379 10.484 4.098 1 98.44 97 LEU A N 1
ATOM 768 C CA . LEU A 1 97 ? -1.466 11.383 3.721 1 98.44 97 LEU A CA 1
ATOM 769 C C . LEU A 1 97 ? -2.779 10.617 3.59 1 98.44 97 LEU A C 1
ATOM 771 O O . LEU A 1 97 ? -2.82 9.539 2.996 1 98.44 97 LEU A O 1
ATOM 775 N N . VAL A 1 98 ? -3.789 11.18 4.168 1 98.19 98 VAL A N 1
ATOM 776 C CA . VAL A 1 98 ? -5.145 10.656 4.043 1 98.19 98 VAL A CA 1
ATOM 777 C C . VAL A 1 98 ? -6.02 11.664 3.295 1 98.19 98 VAL A C 1
ATOM 779 O O . VAL A 1 98 ? -6.086 12.836 3.67 1 98.19 98 VAL A O 1
ATOM 782 N N . VAL A 1 99 ? -6.711 11.188 2.23 1 98.12 99 VAL A N 1
ATOM 783 C CA . VAL A 1 99 ? -7.562 12.078 1.453 1 98.12 99 VAL A CA 1
ATOM 784 C C . VAL A 1 99 ? -8.898 11.398 1.161 1 98.12 99 VAL A C 1
ATOM 786 O O . VAL A 1 99 ? -8.984 10.164 1.136 1 98.12 99 VAL A O 1
ATOM 789 N N . ASP A 1 100 ? -9.898 12.195 0.943 1 97.81 100 ASP A N 1
ATOM 790 C CA . ASP A 1 100 ? -11.211 11.719 0.519 1 97.81 100 ASP A CA 1
ATOM 791 C C . ASP A 1 100 ? -11.188 11.281 -0.945 1 97.81 100 ASP A C 1
ATOM 793 O O . ASP A 1 100 ? -10.891 12.086 -1.832 1 97.81 100 ASP A O 1
ATOM 797 N N . ALA A 1 101 ? -11.617 10.094 -1.181 1 97.88 101 ALA A N 1
ATOM 798 C CA . ALA A 1 101 ? -11.5 9.5 -2.512 1 97.88 101 ALA A CA 1
ATOM 799 C C . ALA A 1 101 ? -12.469 10.148 -3.49 1 97.88 101 ALA A C 1
ATOM 801 O O . ALA A 1 101 ? -12.25 10.133 -4.703 1 97.88 101 ALA A O 1
ATOM 802 N N . SER A 1 102 ? -13.539 10.703 -3.082 1 98.06 102 SER A N 1
ATOM 803 C CA . SER A 1 102 ? -14.539 11.32 -3.949 1 98.06 102 SER A CA 1
ATOM 804 C C . SER A 1 102 ? -14.078 12.68 -4.445 1 98.06 102 SER A C 1
ATOM 806 O O . SER A 1 102 ? -14.641 13.227 -5.398 1 98.06 102 SER A O 1
ATOM 808 N N . GLU A 1 103 ? -13.047 13.195 -3.855 1 98.06 103 GLU A N 1
ATOM 809 C CA . GLU A 1 103 ? -12.625 14.555 -4.176 1 98.06 103 GLU A CA 1
ATOM 810 C C . GLU A 1 103 ? -11.195 14.578 -4.711 1 98.06 103 GLU A C 1
ATOM 812 O O . GLU A 1 103 ? -10.852 15.414 -5.543 1 98.06 103 GLU A O 1
ATOM 817 N N . ALA A 1 104 ? -10.438 13.656 -4.215 1 97.81 104 ALA A N 1
ATOM 818 C CA . ALA A 1 104 ? -9 13.695 -4.512 1 97.81 104 ALA A CA 1
ATOM 819 C C . ALA A 1 104 ? -8.703 13.008 -5.84 1 97.81 104 ALA A C 1
ATOM 821 O O . ALA A 1 104 ? -9.383 12.055 -6.223 1 97.81 104 ALA A O 1
ATOM 822 N N . ASN A 1 105 ? -7.742 13.57 -6.512 1 97.5 105 ASN A N 1
ATOM 823 C CA . ASN A 1 105 ? -7.082 12.883 -7.617 1 97.5 105 ASN A CA 1
ATOM 824 C C . ASN A 1 105 ? -5.82 12.164 -7.152 1 97.5 105 ASN A C 1
ATOM 826 O O . ASN A 1 105 ? -4.836 12.805 -6.777 1 97.5 105 ASN A O 1
ATOM 830 N N . LEU A 1 106 ? -5.852 10.914 -7.277 1 97.25 106 LEU A N 1
ATOM 831 C CA . LEU A 1 106 ? -4.773 10.102 -6.719 1 97.25 106 LEU A CA 1
ATOM 832 C C . LEU A 1 106 ? -3.449 10.398 -7.418 1 97.25 106 LEU A C 1
ATOM 834 O O . LEU A 1 106 ? -2.408 10.508 -6.766 1 97.25 106 LEU A O 1
ATOM 838 N N . THR A 1 107 ? -3.523 10.469 -8.758 1 96.5 107 THR A N 1
ATOM 839 C CA . THR A 1 107 ? -2.316 10.758 -9.523 1 96.5 107 THR A CA 1
ATOM 840 C C . THR A 1 107 ? -1.693 12.078 -9.086 1 96.5 107 THR A C 1
ATOM 842 O O . THR A 1 107 ? -0.493 12.141 -8.812 1 96.5 107 THR A O 1
ATOM 845 N N . MET A 1 108 ? -2.516 13.07 -8.922 1 95.81 108 MET A N 1
ATOM 846 C CA . MET A 1 108 ? -2.051 14.383 -8.492 1 95.81 108 MET A CA 1
ATOM 847 C C . MET A 1 108 ? -1.555 14.344 -7.051 1 95.81 108 MET A C 1
ATOM 849 O O . MET A 1 108 ? -0.536 14.953 -6.723 1 95.81 108 MET A O 1
ATOM 853 N N . THR A 1 109 ? -2.244 13.664 -6.223 1 97.44 109 THR A N 1
ATOM 854 C CA . THR A 1 109 ? -1.874 13.523 -4.82 1 97.44 109 THR A CA 1
ATOM 855 C C . THR A 1 109 ? -0.472 12.93 -4.688 1 97.44 109 THR A C 1
ATOM 857 O O . THR A 1 109 ? 0.363 13.469 -3.951 1 97.44 109 THR A O 1
ATOM 860 N N . LYS A 1 110 ? -0.229 11.898 -5.395 1 97.06 110 LYS A N 1
ATOM 861 C CA . LYS A 1 110 ? 1.076 11.242 -5.355 1 97.06 110 LYS A CA 1
ATOM 862 C C . LYS A 1 110 ? 2.168 12.164 -5.898 1 97.06 110 LYS A C 1
ATOM 864 O O . LYS A 1 110 ? 3.266 12.227 -5.34 1 97.06 110 LYS A O 1
ATOM 869 N N . ALA A 1 111 ? 1.862 12.82 -6.988 1 94.75 111 ALA A N 1
ATOM 870 C CA . ALA A 1 111 ? 2.826 13.758 -7.57 1 94.75 111 ALA A CA 1
ATOM 871 C C . ALA A 1 111 ? 3.188 14.859 -6.582 1 94.75 111 ALA A C 1
ATOM 873 O O . ALA A 1 111 ? 4.359 15.227 -6.453 1 94.75 111 ALA A O 1
ATOM 874 N N . LEU A 1 112 ? 2.193 15.391 -5.938 1 93.12 112 LEU A N 1
ATOM 875 C CA . LEU A 1 112 ? 2.391 16.438 -4.945 1 93.12 112 LEU A CA 1
ATOM 876 C C . LEU A 1 112 ? 3.273 15.953 -3.801 1 93.12 112 LEU A C 1
ATOM 878 O O . LEU A 1 112 ? 4.191 16.656 -3.375 1 93.12 112 LEU A O 1
ATOM 882 N N . LEU A 1 113 ? 3.057 14.773 -3.27 1 94.69 113 LEU A N 1
ATOM 883 C CA . LEU A 1 113 ? 3.846 14.219 -2.18 1 94.69 113 LEU A CA 1
ATOM 884 C C . LEU A 1 113 ? 5.289 13.992 -2.613 1 94.69 113 LEU A C 1
ATOM 886 O O . LEU A 1 113 ? 6.223 14.281 -1.859 1 94.69 113 LEU A O 1
ATOM 890 N N . ASN A 1 114 ? 5.363 13.461 -3.814 1 93.44 114 ASN A N 1
ATOM 891 C CA . ASN A 1 114 ? 6.703 13.203 -4.332 1 93.44 114 ASN A CA 1
ATOM 892 C C . ASN A 1 114 ? 7.516 14.492 -4.441 1 93.44 114 ASN A C 1
ATOM 894 O O . ASN A 1 114 ? 8.719 14.5 -4.164 1 93.44 114 ASN A O 1
ATOM 898 N N . LYS A 1 115 ? 6.891 15.508 -4.891 1 90.62 115 LYS A N 1
ATOM 899 C CA . LYS A 1 115 ? 7.543 16.812 -5.004 1 90.62 115 LYS A CA 1
ATOM 900 C C . LYS A 1 115 ? 7.977 17.328 -3.637 1 90.62 115 LYS A C 1
ATOM 902 O O . LYS A 1 115 ? 9.109 17.797 -3.475 1 90.62 115 LYS A O 1
ATOM 907 N N . HIS A 1 116 ? 7.188 17.156 -2.615 1 88.25 116 HIS A N 1
ATOM 908 C CA . HIS A 1 116 ? 7.438 17.734 -1.301 1 88.25 116 HIS A CA 1
ATOM 909 C C . HIS A 1 116 ? 8.453 16.922 -0.52 1 88.25 116 HIS A C 1
ATOM 911 O O . HIS A 1 116 ? 9.234 17.469 0.264 1 88.25 116 HIS A O 1
ATOM 917 N N . LYS A 1 117 ? 8.414 15.625 -0.748 1 89.62 117 LYS A N 1
ATOM 918 C CA . LYS A 1 117 ? 9.344 14.766 -0.018 1 89.62 117 LYS A CA 1
ATOM 919 C C . LYS A 1 117 ? 10.789 15.18 -0.266 1 89.62 117 LYS A C 1
ATOM 921 O O . LYS A 1 117 ? 11.641 15.047 0.617 1 89.62 117 LYS A O 1
ATOM 926 N N . LYS A 1 118 ? 10.984 15.734 -1.423 1 88.12 118 LYS A N 1
ATOM 927 C CA . LYS A 1 118 ? 12.328 16.172 -1.782 1 88.12 118 LYS A CA 1
ATOM 928 C C . LYS A 1 118 ? 12.719 17.438 -1.016 1 88.12 118 LYS A C 1
ATOM 930 O O . LYS A 1 118 ? 13.898 17.688 -0.786 1 88.12 118 LYS A O 1
ATOM 935 N N . SER A 1 119 ? 11.703 18.156 -0.592 1 85.31 119 SER A N 1
ATOM 936 C CA . SER A 1 119 ? 11.953 19.453 0.045 1 85.31 119 SER A CA 1
ATOM 937 C C . SER A 1 119 ? 12.047 19.312 1.561 1 85.31 119 SER A C 1
ATOM 939 O O . SER A 1 119 ? 12.523 20.219 2.246 1 85.31 119 SER A O 1
ATOM 941 N N . ILE A 1 120 ? 11.562 18.203 2.051 1 84.31 120 ILE A N 1
ATOM 942 C CA . ILE A 1 120 ? 11.562 17.984 3.494 1 84.31 120 ILE A CA 1
ATOM 943 C C . ILE A 1 120 ? 12.922 17.438 3.932 1 84.31 120 ILE A C 1
ATOM 945 O O . ILE A 1 120 ? 13.375 16.406 3.426 1 84.31 120 ILE A O 1
ATOM 949 N N . ASN A 1 121 ? 13.656 18.297 4.59 1 73.25 121 ASN A N 1
ATOM 950 C CA . ASN A 1 121 ? 14.938 17.891 5.156 1 73.25 121 ASN A CA 1
ATOM 951 C C . ASN A 1 121 ? 14.828 17.625 6.656 1 73.25 121 ASN A C 1
ATOM 953 O O . ASN A 1 121 ? 14.438 18.516 7.418 1 73.25 121 ASN A O 1
ATOM 957 N N . LEU A 1 122 ? 14.766 16.406 6.992 1 73.19 122 LEU A N 1
ATOM 958 C CA . LEU A 1 122 ? 14.742 16.047 8.406 1 73.19 122 LEU A CA 1
ATOM 959 C C . LEU A 1 122 ? 16.109 15.508 8.844 1 73.19 122 LEU A C 1
ATOM 961 O O . LEU A 1 122 ? 16.859 14.961 8.031 1 73.19 122 LEU A O 1
ATOM 965 N N . MET B 1 1 ? -11.594 -25.953 -7.891 1 58.72 1 MET B N 1
ATOM 966 C CA . MET B 1 1 ? -11.07 -24.672 -7.422 1 58.72 1 MET B CA 1
ATOM 967 C C . MET B 1 1 ? -9.586 -24.547 -7.758 1 58.72 1 MET B C 1
ATOM 969 O O . MET B 1 1 ? -9.156 -23.531 -8.32 1 58.72 1 MET B O 1
ATOM 973 N N . ALA B 1 2 ? -8.914 -25.609 -7.551 1 65.44 2 ALA B N 1
ATOM 974 C CA . ALA B 1 2 ? -7.496 -25.641 -7.895 1 65.44 2 ALA B CA 1
ATOM 975 C C . ALA B 1 2 ? -7.289 -25.438 -9.391 1 65.44 2 ALA B C 1
ATOM 977 O O . ALA B 1 2 ? -6.391 -24.703 -9.805 1 65.44 2 ALA B O 1
ATOM 978 N N . ASP B 1 3 ? -8.25 -25.922 -10.172 1 83.06 3 ASP B N 1
ATOM 979 C CA . ASP B 1 3 ? -8.102 -25.797 -11.617 1 83.06 3 ASP B CA 1
ATOM 980 C C . ASP B 1 3 ? -8.305 -24.359 -12.07 1 83.06 3 ASP B C 1
ATOM 982 O O . ASP B 1 3 ? -7.559 -23.859 -12.906 1 83.06 3 ASP B O 1
ATOM 986 N N . LEU B 1 4 ? -9.227 -23.719 -11.438 1 85.25 4 LEU B N 1
ATOM 987 C CA . LEU B 1 4 ? -9.531 -22.344 -11.797 1 85.25 4 LEU B CA 1
ATOM 988 C C . LEU B 1 4 ? -8.383 -21.406 -11.406 1 85.25 4 LEU B C 1
ATOM 990 O O . LEU B 1 4 ? -8.023 -20.516 -12.164 1 85.25 4 LEU B O 1
ATOM 994 N N . LEU B 1 5 ? -7.777 -21.656 -10.25 1 92 5 LEU B N 1
ATOM 995 C CA . LEU B 1 5 ? -6.688 -20.797 -9.766 1 92 5 LEU B CA 1
ATOM 996 C C . LEU B 1 5 ? -5.438 -21 -10.617 1 92 5 LEU B C 1
ATOM 998 O O . LEU B 1 5 ? -4.727 -20.031 -10.906 1 92 5 LEU B O 1
ATOM 1002 N N . THR B 1 6 ? -5.336 -22.219 -11.031 1 93.06 6 THR B N 1
ATOM 1003 C CA . THR B 1 6 ? -4.211 -22.516 -11.906 1 93.06 6 THR B CA 1
ATOM 1004 C C . THR B 1 6 ? -4.391 -21.844 -13.266 1 93.06 6 THR B C 1
ATOM 1006 O O . THR B 1 6 ? -3.445 -21.266 -13.812 1 93.06 6 THR B O 1
ATOM 1009 N N . GLU B 1 7 ? -5.559 -21.906 -13.781 1 91.38 7 GLU B N 1
ATOM 1010 C CA . GLU B 1 7 ? -5.852 -21.266 -15.062 1 91.38 7 GLU B CA 1
ATOM 1011 C C . GLU B 1 7 ? -5.664 -19.75 -14.977 1 91.38 7 GLU B C 1
ATOM 1013 O O . GLU B 1 7 ? -5.102 -19.141 -15.883 1 91.38 7 GLU B O 1
ATOM 1018 N N . PHE B 1 8 ? -6.164 -19.203 -13.938 1 92.31 8 PHE B N 1
ATOM 1019 C CA . PHE B 1 8 ? -6.004 -17.766 -13.703 1 92.31 8 PHE B CA 1
ATOM 1020 C C . PHE B 1 8 ? -4.527 -17.391 -13.672 1 92.31 8 PHE B C 1
ATOM 1022 O O . PHE B 1 8 ? -4.094 -16.5 -14.398 1 92.31 8 PHE B O 1
ATOM 1029 N N . SER B 1 9 ? -3.746 -18.078 -12.781 1 94.69 9 SER B N 1
ATOM 1030 C CA . SER B 1 9 ? -2.336 -17.734 -12.617 1 94.69 9 SER B CA 1
ATOM 1031 C C . SER B 1 9 ? -1.556 -17.953 -13.906 1 94.69 9 SER B C 1
ATOM 1033 O O . SER B 1 9 ? -0.641 -17.188 -14.219 1 94.69 9 SER B O 1
ATOM 1035 N N . ASP B 1 10 ? -1.979 -19 -14.695 1 94.31 10 ASP B N 1
ATOM 1036 C CA . ASP B 1 10 ? -1.333 -19.25 -15.984 1 94.31 10 ASP B CA 1
ATOM 1037 C C . ASP B 1 10 ? -1.643 -18.141 -16.984 1 94.31 10 ASP B C 1
ATOM 1039 O O . ASP B 1 10 ? -0.762 -17.688 -17.719 1 94.31 10 ASP B O 1
ATOM 1043 N N . SER B 1 11 ? -2.871 -17.719 -16.984 1 92.5 11 SER B N 1
ATOM 1044 C CA . SER B 1 11 ? -3.287 -16.656 -17.906 1 92.5 11 SER B CA 1
ATOM 1045 C C . SER B 1 11 ? -2.562 -15.359 -17.594 1 92.5 11 SER B C 1
ATOM 1047 O O . SER B 1 11 ? -2.059 -14.695 -18.516 1 92.5 11 SER B O 1
ATOM 1049 N N . ILE B 1 12 ? -2.439 -14.984 -16.344 1 93.75 12 ILE B N 1
ATOM 1050 C CA . ILE B 1 12 ? -1.785 -13.734 -15.969 1 93.75 12 ILE B CA 1
ATOM 1051 C C . ILE B 1 12 ? -0.289 -13.828 -16.25 1 93.75 12 ILE B C 1
ATOM 1053 O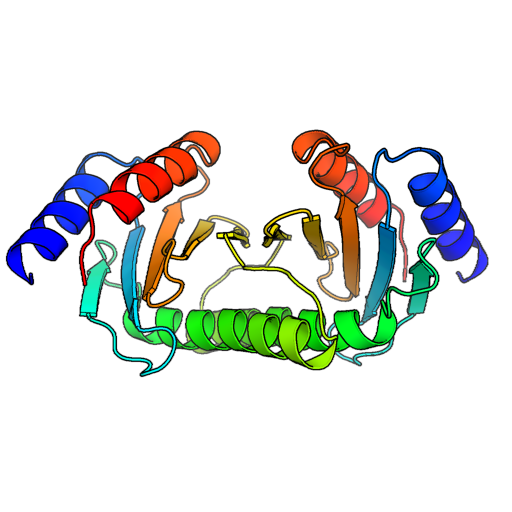 O . ILE B 1 12 ? 0.316 -12.875 -16.75 1 93.75 12 ILE B O 1
ATOM 1057 N N . ALA B 1 13 ? 0.27 -14.945 -15.953 1 94.5 13 ALA B N 1
ATOM 1058 C CA . ALA B 1 13 ? 1.694 -15.141 -16.219 1 94.5 13 ALA B CA 1
ATOM 1059 C C . ALA B 1 13 ? 2.012 -14.992 -17.703 1 94.5 13 ALA B C 1
ATOM 1061 O O . ALA B 1 13 ? 3.055 -14.438 -18.062 1 94.5 13 ALA B O 1
ATOM 1062 N N . LYS B 1 14 ? 1.127 -15.383 -18.5 1 93.62 14 LYS B N 1
ATOM 1063 C CA . LYS B 1 14 ? 1.354 -15.391 -19.938 1 93.62 14 LYS B CA 1
ATOM 1064 C C . LYS B 1 14 ? 1.079 -14.023 -20.547 1 93.62 14 LYS B C 1
ATOM 1066 O O . LYS B 1 14 ? 1.782 -13.594 -21.453 1 93.62 14 LYS B O 1
ATOM 1071 N N . ASN B 1 15 ? 0.141 -13.281 -20 1 94.06 15 ASN B N 1
ATOM 1072 C CA . ASN B 1 15 ? -0.39 -12.141 -20.75 1 94.06 15 ASN B CA 1
ATOM 1073 C C . ASN B 1 15 ? -0.035 -10.82 -20.078 1 94.06 15 ASN B C 1
ATOM 1075 O O . ASN B 1 15 ? -0.209 -9.75 -20.672 1 94.06 15 ASN B O 1
ATOM 1079 N N . LEU B 1 16 ? 0.427 -10.875 -18.875 1 96.38 16 LEU B N 1
ATOM 1080 C CA . LEU B 1 16 ? 0.762 -9.641 -18.172 1 96.38 16 LEU B CA 1
ATOM 1081 C C . LEU B 1 16 ? 2.25 -9.328 -18.297 1 96.38 16 LEU B C 1
ATOM 1083 O O . LEU B 1 16 ? 3.086 -10.039 -17.734 1 96.38 16 LEU B O 1
ATOM 1087 N N . PRO B 1 17 ? 2.521 -8.273 -19.062 1 97 17 PRO B N 1
ATOM 1088 C CA . PRO B 1 17 ? 3.938 -7.906 -19.156 1 97 17 PRO B CA 1
ATOM 1089 C C . PRO B 1 17 ? 4.582 -7.68 -17.781 1 97 17 PRO B C 1
ATOM 1091 O O . PRO B 1 17 ? 3.996 -7.027 -16.922 1 9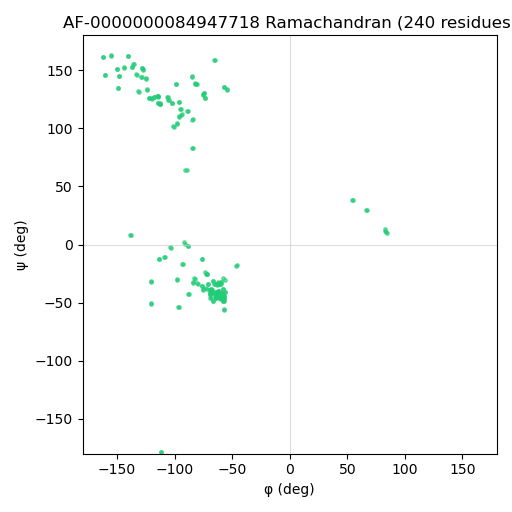7 17 PRO B O 1
ATOM 1094 N N . GLY B 1 18 ? 5.789 -8.297 -17.641 1 97 18 GLY B N 1
ATOM 1095 C CA . GLY B 1 18 ? 6.551 -8.062 -16.422 1 97 18 GLY B CA 1
ATOM 1096 C C . GLY B 1 18 ? 6.137 -8.969 -15.281 1 97 18 GLY B C 1
ATOM 1097 O O . GLY B 1 18 ? 6.621 -8.82 -14.156 1 97 18 GLY B O 1
ATOM 1098 N N . PHE B 1 19 ? 5.34 -9.93 -15.602 1 97.81 19 PHE B N 1
ATOM 1099 C CA . PHE B 1 19 ? 4.887 -10.836 -14.555 1 97.81 19 PHE B CA 1
ATOM 1100 C C . PHE B 1 19 ? 6.07 -11.492 -13.859 1 97.81 19 PHE B C 1
ATOM 1102 O O . PHE B 1 19 ? 6.992 -11.984 -14.516 1 97.81 19 PHE B O 1
ATOM 1109 N N . ILE B 1 20 ? 5.973 -11.516 -12.508 1 97.56 20 ILE B N 1
ATOM 1110 C CA . ILE B 1 20 ? 7.004 -12.188 -11.719 1 97.56 20 ILE B CA 1
ATOM 1111 C C . ILE B 1 20 ? 6.371 -13.305 -10.883 1 97.56 20 ILE B C 1
ATOM 1113 O O . ILE B 1 20 ? 6.816 -14.453 -10.938 1 97.56 20 ILE B O 1
ATOM 1117 N N . ALA B 1 21 ? 5.305 -12.977 -10.156 1 98 21 ALA B N 1
ATOM 1118 C CA . ALA B 1 21 ? 4.68 -13.969 -9.289 1 98 21 ALA B CA 1
ATOM 1119 C C . ALA B 1 21 ? 3.271 -13.547 -8.891 1 98 21 ALA B C 1
ATOM 1121 O O . ALA B 1 21 ? 2.918 -12.367 -8.984 1 98 21 ALA B O 1
ATOM 1122 N N . VAL B 1 22 ? 2.484 -14.516 -8.445 1 97.5 22 VAL B N 1
ATOM 1123 C CA . VAL B 1 22 ? 1.139 -14.266 -7.938 1 97.5 22 VAL B CA 1
ATOM 1124 C C . VAL B 1 22 ? 0.802 -15.273 -6.844 1 97.5 22 VAL B C 1
ATOM 1126 O O . VAL B 1 22 ? 1.27 -16.406 -6.875 1 97.5 22 VAL B O 1
ATOM 1129 N N . SER B 1 23 ? 0.066 -14.82 -5.891 1 97.69 23 SER B N 1
ATOM 1130 C CA . SER B 1 23 ? -0.456 -15.719 -4.863 1 97.69 23 SER B CA 1
ATOM 1131 C C . SER B 1 23 ? -1.859 -15.305 -4.43 1 97.69 23 SER B C 1
ATOM 1133 O O . SER B 1 23 ? -2.248 -14.148 -4.59 1 97.69 23 SER B O 1
ATOM 1135 N N . ILE B 1 24 ? -2.645 -16.234 -3.994 1 97.5 24 ILE B N 1
ATOM 1136 C CA . ILE B 1 24 ? -3.979 -16.031 -3.441 1 97.5 24 ILE B CA 1
ATOM 1137 C C . ILE B 1 24 ? -4.027 -16.547 -2.006 1 97.5 24 ILE B C 1
ATOM 1139 O O . ILE B 1 24 ? -3.727 -17.719 -1.748 1 97.5 24 ILE B O 1
ATOM 1143 N N . LEU B 1 25 ? -4.441 -15.664 -1.142 1 97.5 25 LEU B N 1
ATOM 1144 C CA . LEU B 1 25 ? -4.348 -15.977 0.281 1 97.5 25 LEU B CA 1
ATOM 1145 C C . LEU B 1 25 ? -5.684 -15.75 0.977 1 97.5 25 LEU B C 1
ATOM 1147 O O . LEU B 1 25 ? -6.387 -14.781 0.682 1 97.5 25 LEU B O 1
ATOM 1151 N N . ASP B 1 26 ? -5.957 -16.641 1.955 1 97.69 26 ASP B N 1
ATOM 1152 C CA . ASP B 1 26 ? -7.012 -16.359 2.928 1 97.69 26 ASP B CA 1
ATOM 1153 C C . ASP B 1 26 ? -6.562 -15.312 3.941 1 97.69 26 ASP B C 1
ATOM 1155 O O . ASP B 1 26 ? -5.527 -15.469 4.59 1 97.69 26 ASP B O 1
ATOM 1159 N N . ILE B 1 27 ? -7.352 -14.344 4.133 1 97.12 27 ILE B N 1
ATOM 1160 C CA . ILE B 1 27 ? -6.941 -13.234 4.988 1 97.12 27 ILE B CA 1
ATOM 1161 C C . ILE B 1 27 ? -7.008 -13.664 6.453 1 97.12 27 ILE B C 1
ATOM 1163 O O . ILE B 1 27 ? -6.141 -13.305 7.25 1 97.12 27 ILE B O 1
ATOM 1167 N N . TYR B 1 28 ? -7.961 -14.406 6.867 1 96 28 TYR B N 1
ATOM 1168 C CA . TYR B 1 28 ? -8.18 -14.742 8.266 1 96 28 TYR B CA 1
ATOM 1169 C C . TYR B 1 28 ? -7.395 -15.984 8.664 1 96 28 TYR B C 1
ATOM 1171 O O . TYR B 1 28 ? -6.738 -16 9.711 1 96 28 TYR B O 1
ATOM 1179 N N . LYS B 1 29 ? -7.379 -17.031 7.809 1 96.81 29 LYS B N 1
ATOM 1180 C CA . LYS B 1 29 ? -6.703 -18.281 8.133 1 96.81 29 LYS B CA 1
ATOM 1181 C C . LYS B 1 29 ? -5.207 -18.188 7.844 1 96.81 29 LYS B C 1
ATOM 1183 O O . LYS B 1 29 ? -4.414 -18.953 8.406 1 96.81 29 LYS B O 1
ATOM 1188 N N . GLY B 1 30 ? -4.898 -17.406 6.906 1 96.88 30 GLY B N 1
ATOM 1189 C CA . GLY B 1 30 ? -3.502 -17.234 6.535 1 96.88 30 GLY B CA 1
ATOM 1190 C C . GLY B 1 30 ? -3.002 -18.328 5.609 1 96.88 30 GLY B C 1
ATOM 1191 O O . GLY B 1 30 ? -1.793 -18.531 5.473 1 96.88 30 GLY B O 1
ATOM 1192 N N . ILE B 1 31 ? -3.9 -19.094 5.07 1 97.12 31 ILE B N 1
ATOM 1193 C CA . ILE B 1 31 ? -3.529 -20.156 4.145 1 97.12 31 ILE B CA 1
ATOM 1194 C C . ILE B 1 31 ? -3.316 -19.578 2.748 1 97.12 31 ILE B C 1
ATOM 1196 O O . ILE B 1 31 ? -4.074 -18.719 2.309 1 97.12 31 ILE B O 1
ATOM 1200 N N . ILE B 1 32 ? -2.279 -20.062 2.111 1 97.62 32 ILE B N 1
ATOM 1201 C CA . ILE B 1 32 ? -2.074 -19.781 0.697 1 97.62 32 ILE B CA 1
ATOM 1202 C C . ILE B 1 32 ? -2.789 -20.812 -0.157 1 97.62 32 ILE B C 1
ATOM 1204 O O . ILE B 1 32 ? -2.385 -21.984 -0.192 1 97.62 32 ILE B O 1
ATOM 1208 N N . TYR B 1 33 ? -3.797 -20.375 -0.91 1 96.69 33 TYR B N 1
ATOM 1209 C CA . TYR B 1 33 ? -4.578 -21.281 -1.73 1 96.69 33 TYR B CA 1
ATOM 1210 C C . TYR B 1 33 ? -3.814 -21.688 -2.986 1 96.69 33 TYR B C 1
ATOM 1212 O O . TYR B 1 33 ? -3.984 -22.797 -3.5 1 96.69 33 TYR B O 1
ATOM 1220 N N . HIS B 1 34 ? -3.059 -20.75 -3.52 1 96.31 34 HIS B N 1
ATOM 1221 C CA . HIS B 1 34 ? -2.34 -20.938 -4.777 1 96.31 34 HIS B CA 1
ATOM 1222 C C . HIS B 1 34 ? -1.202 -19.938 -4.914 1 96.31 34 HIS B C 1
ATOM 1224 O O . HIS B 1 34 ? -1.308 -18.797 -4.438 1 96.31 34 HIS B O 1
ATOM 1230 N N . SER B 1 35 ? -0.184 -20.375 -5.508 1 96.62 35 SER B N 1
ATOM 1231 C CA . SER B 1 35 ? 0.901 -19.453 -5.84 1 96.62 35 SER B CA 1
ATOM 1232 C C . SER B 1 35 ? 1.633 -19.906 -7.102 1 96.62 35 SER B C 1
ATOM 1234 O O . SER B 1 35 ? 1.619 -21.078 -7.449 1 96.62 35 SER B O 1
ATOM 1236 N N . LYS B 1 36 ? 2.18 -18.953 -7.828 1 96.06 36 LYS B N 1
ATOM 1237 C CA . LYS B 1 36 ? 2.977 -19.203 -9.031 1 96.06 36 LYS B CA 1
ATOM 1238 C C . LYS B 1 36 ? 4.047 -18.125 -9.195 1 96.06 36 LYS B C 1
ATOM 1240 O O . LYS B 1 36 ? 3.795 -16.938 -8.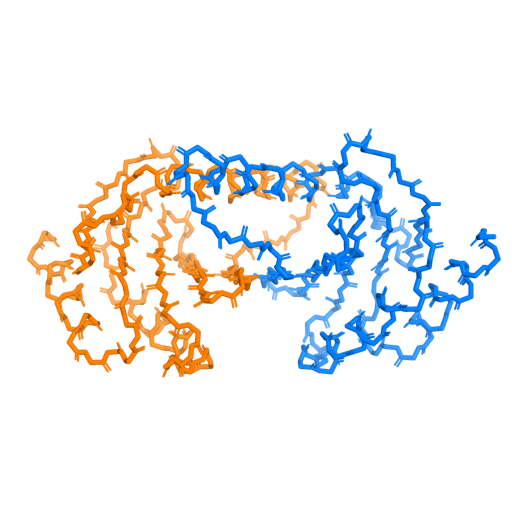961 1 96.06 36 LYS B O 1
ATOM 1245 N N . SER B 1 37 ? 5.184 -18.531 -9.492 1 96.75 37 SER B N 1
ATOM 1246 C CA . SER B 1 37 ? 6.289 -17.641 -9.828 1 96.75 37 SER B CA 1
ATOM 1247 C C . SER B 1 37 ? 7.012 -18.094 -11.086 1 96.75 37 SER B C 1
ATOM 1249 O O . SER B 1 37 ? 7.051 -19.297 -11.383 1 96.75 37 SER B O 1
ATOM 1251 N N . VAL B 1 38 ? 7.496 -17.203 -11.859 1 93.12 38 VAL B N 1
ATOM 1252 C CA . VAL B 1 38 ? 8.242 -17.578 -13.047 1 93.12 38 VAL B CA 1
ATOM 1253 C C . VAL B 1 38 ? 9.727 -17.266 -12.852 1 93.12 38 VAL B C 1
ATOM 1255 O O . VAL B 1 38 ? 10.562 -17.625 -13.688 1 93.12 38 VAL B O 1
ATOM 1258 N N . SER B 1 39 ? 9.961 -16.562 -11.82 1 81.88 39 SER B N 1
ATOM 1259 C CA . SER B 1 39 ? 11.359 -16.344 -11.453 1 81.88 39 SER B CA 1
ATOM 1260 C C . SER B 1 39 ? 11.805 -17.312 -10.367 1 81.88 39 SER B C 1
ATOM 1262 O O . SER B 1 39 ? 11.266 -17.297 -9.258 1 81.88 39 SER B O 1
ATOM 1264 N N . GLY B 1 40 ? 12.562 -18.297 -10.727 1 75.31 40 GLY B N 1
ATOM 1265 C CA . GLY B 1 40 ? 12.992 -19.344 -9.812 1 75.31 40 GLY B CA 1
ATOM 1266 C C . GLY B 1 40 ? 13.5 -18.812 -8.492 1 75.31 40 GLY B C 1
ATOM 1267 O O . GLY B 1 40 ? 13.461 -19.516 -7.477 1 75.31 40 GLY B O 1
ATOM 1268 N N . ASP B 1 41 ? 13.828 -17.641 -8.43 1 81.12 41 ASP B N 1
ATOM 1269 C CA . ASP B 1 41 ? 14.461 -17.109 -7.223 1 81.12 41 ASP B CA 1
ATOM 1270 C C . ASP B 1 41 ? 13.477 -16.297 -6.398 1 81.12 41 ASP B C 1
ATOM 1272 O O . ASP B 1 41 ? 13.773 -15.906 -5.266 1 81.12 41 ASP B O 1
ATOM 1276 N N . TYR B 1 42 ? 12.305 -16.141 -6.887 1 91.06 42 TYR B N 1
ATOM 1277 C CA . TYR B 1 42 ? 11.375 -15.336 -6.109 1 91.06 42 TYR B CA 1
ATOM 1278 C C . TYR B 1 42 ? 10.523 -16.219 -5.199 1 91.06 42 TYR B C 1
ATOM 1280 O O . TYR B 1 42 ? 9.711 -17.016 -5.676 1 91.06 42 TYR B O 1
ATOM 1288 N N . ASN B 1 43 ? 10.727 -16.109 -3.918 1 95.25 43 ASN B N 1
ATOM 1289 C CA . ASN B 1 43 ? 9.961 -16.875 -2.945 1 95.25 43 ASN B CA 1
ATOM 1290 C C . ASN B 1 43 ? 8.633 -16.203 -2.625 1 95.25 43 ASN B C 1
ATOM 1292 O O . ASN B 1 43 ? 8.492 -15.57 -1.576 1 95.25 43 ASN B O 1
ATOM 1296 N N . ILE B 1 44 ? 7.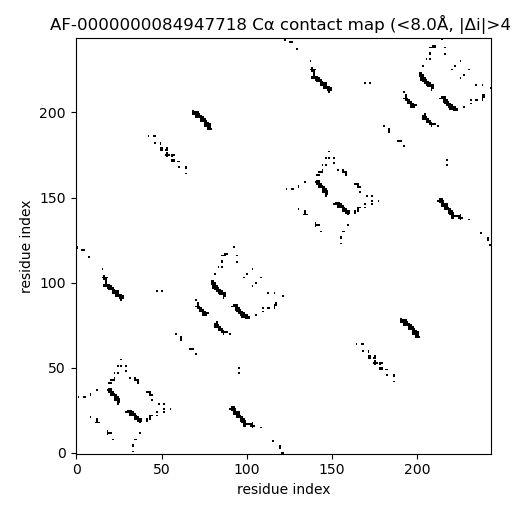672 -16.422 -3.439 1 97.06 44 ILE B N 1
ATOM 1297 C CA . ILE B 1 44 ? 6.371 -15.773 -3.365 1 97.06 44 ILE B CA 1
ATOM 1298 C C . ILE B 1 44 ? 5.637 -16.219 -2.102 1 97.06 44 ILE B C 1
ATOM 1300 O O . ILE B 1 44 ? 4.898 -15.438 -1.494 1 97.06 44 ILE B O 1
ATOM 1304 N N . ASP B 1 45 ? 5.844 -17.438 -1.624 1 96.69 45 ASP B N 1
ATOM 1305 C CA . ASP B 1 45 ? 5.16 -17.906 -0.424 1 96.69 45 ASP B CA 1
ATOM 1306 C C . ASP B 1 45 ? 5.656 -17.172 0.817 1 96.69 45 ASP B C 1
ATOM 1308 O O . ASP B 1 45 ? 4.852 -16.703 1.632 1 96.69 45 ASP B O 1
ATOM 1312 N N . LEU B 1 46 ? 6.926 -17.078 0.875 1 95.88 46 LEU B N 1
ATOM 1313 C CA . LEU B 1 46 ? 7.484 -16.328 1.991 1 95.88 46 LEU B CA 1
ATOM 1314 C C . LEU B 1 46 ? 7.066 -14.859 1.919 1 95.88 46 LEU B C 1
ATOM 1316 O O . LEU B 1 46 ? 6.676 -14.273 2.928 1 95.88 46 LEU B O 1
ATOM 1320 N N . ASP B 1 47 ? 7.16 -14.227 0.757 1 97.44 47 ASP B N 1
ATOM 1321 C CA . ASP B 1 47 ? 6.77 -12.836 0.562 1 97.44 47 ASP B CA 1
ATOM 1322 C C . ASP B 1 47 ? 5.301 -12.617 0.925 1 97.44 47 ASP B C 1
ATOM 1324 O O . ASP B 1 47 ? 4.957 -11.641 1.585 1 97.44 47 ASP B O 1
ATOM 1328 N N . SER B 1 48 ? 4.465 -13.555 0.604 1 98.12 48 SER B N 1
ATOM 1329 C CA . SER B 1 48 ? 3.029 -13.477 0.857 1 98.12 48 SER B CA 1
ATOM 1330 C C . SER B 1 48 ? 2.736 -13.414 2.352 1 98.12 48 SER B C 1
ATOM 1332 O O . SER B 1 48 ? 1.78 -12.758 2.775 1 98.12 48 SER B O 1
ATOM 1334 N N . ASN B 1 49 ? 3.498 -14.062 3.107 1 97.5 49 ASN B N 1
ATOM 1335 C CA . ASN B 1 49 ? 3.299 -14.016 4.551 1 97.5 49 ASN B CA 1
ATOM 1336 C C . ASN B 1 49 ? 3.523 -12.609 5.102 1 97.5 49 ASN B C 1
ATOM 1338 O O . ASN B 1 49 ? 2.793 -12.156 5.988 1 97.5 49 ASN B O 1
ATOM 1342 N N . TYR B 1 50 ? 4.504 -11.984 4.613 1 96.56 50 TYR B N 1
ATOM 1343 C CA . T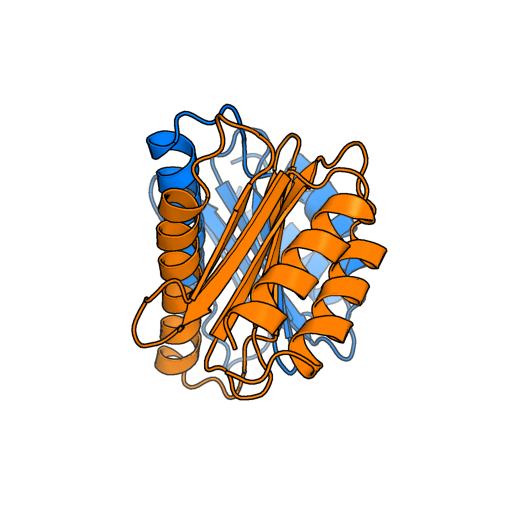YR B 1 50 ? 4.77 -10.617 5.039 1 96.56 50 TYR B CA 1
ATOM 1344 C C . TYR B 1 50 ? 3.678 -9.672 4.551 1 96.56 50 TYR B C 1
ATOM 1346 O O . TYR B 1 50 ? 3.281 -8.742 5.266 1 96.56 50 TYR B O 1
ATOM 1354 N N . ILE B 1 51 ? 3.188 -9.898 3.332 1 98.12 51 ILE B N 1
ATOM 1355 C CA . ILE B 1 51 ? 2.096 -9.109 2.781 1 98.12 51 ILE B CA 1
ATOM 1356 C C . ILE B 1 51 ? 0.843 -9.289 3.637 1 98.12 51 ILE B C 1
ATOM 1358 O O . ILE B 1 51 ? 0.116 -8.328 3.896 1 98.12 51 ILE B O 1
ATOM 1362 N N . LEU B 1 52 ? 0.64 -10.477 4.043 1 98 52 LEU B N 1
ATOM 1363 C CA . LEU B 1 52 ? -0.503 -10.734 4.91 1 98 52 LEU B CA 1
ATOM 1364 C C . LEU B 1 52 ? -0.385 -9.953 6.215 1 98 52 LEU B C 1
ATOM 1366 O O . LEU B 1 52 ? -1.365 -9.367 6.684 1 98 52 LEU B O 1
ATOM 1370 N N . GLU B 1 53 ? 0.782 -9.953 6.758 1 97 53 GLU B N 1
ATOM 1371 C CA . GLU B 1 53 ? 1.015 -9.188 7.977 1 97 53 GLU B CA 1
ATOM 1372 C C . GLU B 1 53 ? 0.703 -7.707 7.762 1 97 53 GLU B C 1
ATOM 1374 O O . GLU B 1 53 ? 0.076 -7.07 8.609 1 97 53 GLU B O 1
ATOM 1379 N N . MET B 1 54 ? 1.183 -7.215 6.715 1 97.44 54 MET B N 1
ATOM 1380 C CA . MET B 1 54 ? 0.95 -5.816 6.367 1 97.44 54 MET B CA 1
ATOM 1381 C C . MET B 1 54 ? -0.543 -5.523 6.27 1 97.44 54 MET B C 1
ATOM 1383 O O . MET B 1 54 ? -1.028 -4.559 6.867 1 97.44 54 MET B O 1
ATOM 1387 N N . VAL B 1 55 ? -1.357 -6.336 5.547 1 97.69 55 VAL B N 1
ATOM 1388 C CA . VAL B 1 55 ? -2.793 -6.152 5.355 1 97.69 55 VAL B CA 1
ATOM 1389 C C . VAL B 1 55 ? -3.51 -6.234 6.699 1 97.69 55 VAL B C 1
ATOM 1391 O O . VAL B 1 55 ? -4.363 -5.398 7.008 1 97.69 55 VAL B O 1
ATOM 1394 N N . ARG B 1 56 ? -3.076 -7.168 7.504 1 96.75 56 ARG B N 1
ATOM 1395 C CA . ARG B 1 56 ? -3.717 -7.352 8.805 1 96.75 56 ARG B CA 1
ATOM 1396 C C . ARG B 1 56 ? -3.436 -6.168 9.727 1 96.75 56 ARG B C 1
ATOM 1398 O O . ARG B 1 56 ? -4.301 -5.762 10.5 1 96.75 56 ARG B O 1
ATOM 1405 N N . ALA B 1 57 ? -2.229 -5.688 9.641 1 95.81 57 ALA B N 1
ATOM 1406 C CA . ALA B 1 57 ? -1.909 -4.492 10.414 1 95.81 57 ALA B CA 1
ATOM 1407 C C . ALA B 1 57 ? -2.852 -3.344 10.07 1 95.81 57 ALA B C 1
ATOM 1409 O O . ALA B 1 57 ? -3.35 -2.65 10.961 1 95.81 57 ALA B O 1
ATOM 1410 N N . LYS B 1 58 ? -3.082 -3.115 8.773 1 97 58 LYS B N 1
ATOM 1411 C CA . LYS B 1 58 ? -3.977 -2.025 8.398 1 97 58 LYS B CA 1
ATOM 1412 C C . LYS B 1 58 ? -5.414 -2.326 8.812 1 97 58 LYS B C 1
ATOM 1414 O O . LYS B 1 58 ? -6.145 -1.428 9.234 1 97 58 LYS B O 1
ATOM 1419 N N . LEU B 1 59 ? -5.855 -3.572 8.68 1 96.25 59 LEU B N 1
ATOM 1420 C CA . LEU B 1 59 ? -7.191 -3.955 9.125 1 96.25 59 LEU B CA 1
ATOM 1421 C C . LEU B 1 59 ? -7.367 -3.693 10.617 1 96.25 59 LEU B C 1
ATOM 1423 O O . LEU B 1 59 ? -8.391 -3.154 11.039 1 96.25 59 LEU B O 1
ATOM 1427 N N . ASN B 1 60 ? -6.387 -4.07 11.383 1 95.5 60 ASN B N 1
ATOM 1428 C CA . ASN B 1 60 ? -6.422 -3.803 12.82 1 95.5 60 ASN B CA 1
ATOM 1429 C C . ASN B 1 60 ? -6.539 -2.311 13.109 1 95.5 60 ASN B C 1
ATOM 1431 O O . ASN B 1 60 ? -7.258 -1.906 14.023 1 95.5 60 ASN B O 1
ATOM 1435 N N . GLY B 1 61 ? -5.805 -1.528 12.352 1 95.75 61 GLY B N 1
ATOM 1436 C CA . GLY B 1 61 ? -5.902 -0.085 12.5 1 95.75 61 GLY B CA 1
ATOM 1437 C C . GLY B 1 61 ? -7.293 0.45 12.219 1 95.75 61 GLY B C 1
ATOM 1438 O O . GLY B 1 61 ? -7.828 1.245 12.992 1 95.75 61 GLY B O 1
ATOM 1439 N N . ILE B 1 62 ? -7.836 -0.024 11.133 1 96.25 62 ILE B N 1
ATOM 1440 C CA . ILE B 1 62 ? -9.172 0.41 10.75 1 96.25 62 ILE B CA 1
ATOM 1441 C C . ILE B 1 62 ? -10.164 0.085 11.867 1 96.25 62 ILE B C 1
ATOM 1443 O O . ILE B 1 62 ? -10.992 0.923 12.234 1 96.25 62 ILE B O 1
ATOM 1447 N N . HIS B 1 63 ? -10.031 -1.144 12.414 1 95.5 63 HIS B N 1
ATOM 1448 C CA . HIS B 1 63 ? -10.914 -1.589 13.484 1 95.5 63 HIS B CA 1
ATOM 1449 C C . HIS B 1 63 ? -10.688 -0.783 14.758 1 95.5 63 HIS B C 1
ATOM 1451 O O . HIS B 1 63 ? -11.641 -0.322 15.391 1 95.5 63 HIS B O 1
ATOM 1457 N N . ALA B 1 64 ? -9.453 -0.64 15.141 1 94.31 64 ALA B N 1
ATOM 1458 C CA . ALA B 1 64 ? -9.102 0.065 16.375 1 94.31 64 ALA B CA 1
ATOM 1459 C C . ALA B 1 64 ? -9.594 1.509 16.344 1 94.31 64 ALA B C 1
ATOM 1461 O O . ALA B 1 64 ? -9.977 2.066 17.375 1 94.31 64 ALA B O 1
ATOM 1462 N N . LEU B 1 65 ? -9.617 2.092 15.164 1 93.31 65 LEU B N 1
ATOM 1463 C CA . LEU B 1 65 ? -10 3.49 15 1 93.31 65 LEU B CA 1
ATOM 1464 C C . LEU B 1 65 ? -11.492 3.617 14.734 1 93.31 65 LEU B C 1
ATOM 1466 O O . LEU B 1 65 ? -12 4.723 14.531 1 93.31 65 LEU B O 1
ATOM 1470 N N . LYS B 1 66 ? -12.172 2.471 14.742 1 92.44 66 LYS B N 1
ATOM 1471 C CA . LYS B 1 66 ? -13.609 2.402 14.516 1 92.44 66 LYS B CA 1
ATOM 1472 C C . LYS B 1 66 ? -14 3.096 13.211 1 92.44 66 LYS B C 1
ATOM 1474 O O . LYS B 1 66 ? -14.977 3.844 13.172 1 92.44 66 LYS B O 1
ATOM 1479 N N . GLN B 1 67 ? -13.156 2.91 12.281 1 91.88 67 GLN B N 1
ATOM 1480 C CA . GLN B 1 67 ? -13.453 3.438 10.953 1 91.88 67 GLN B CA 1
ATOM 1481 C C . GLN B 1 67 ? -14.375 2.498 10.18 1 91.88 67 GLN B C 1
ATOM 1483 O O . GLN B 1 67 ? -14.242 1.275 10.266 1 91.88 67 GLN B O 1
ATOM 1488 N N . ASN B 1 68 ? -15.336 3.08 9.5 1 93.5 68 ASN B N 1
ATOM 1489 C CA . ASN B 1 68 ? -16.203 2.299 8.633 1 93.5 68 ASN B CA 1
ATOM 1490 C C . ASN B 1 68 ? -15.641 2.195 7.219 1 93.5 68 ASN B C 1
ATOM 1492 O O . ASN B 1 68 ? -16.266 2.678 6.266 1 93.5 68 ASN B O 1
ATOM 1496 N N . GLN B 1 69 ? -14.516 1.569 7.102 1 96.69 69 GLN B N 1
ATOM 1497 C CA . GLN B 1 69 ? -13.789 1.432 5.84 1 96.69 69 GLN B CA 1
ATOM 1498 C C . GLN B 1 69 ? -13.43 -0.026 5.57 1 96.69 69 GLN B C 1
ATOM 1500 O O . GLN B 1 69 ? -13.305 -0.822 6.5 1 96.69 69 GLN B O 1
ATOM 1505 N N . GLN B 1 70 ? -13.328 -0.323 4.332 1 97.31 70 GLN B N 1
ATOM 1506 C CA . GLN B 1 70 ? -12.797 -1.595 3.854 1 97.31 70 GLN B CA 1
ATOM 1507 C C . GLN B 1 70 ? -11.641 -1.376 2.887 1 97.31 70 GLN B C 1
ATOM 1509 O O . GLN B 1 70 ? -11.656 -0.438 2.088 1 97.31 70 GLN B O 1
ATOM 1514 N N . ILE B 1 71 ? -10.68 -2.279 3.018 1 98.38 71 ILE B N 1
ATOM 1515 C CA . ILE B 1 71 ? -9.57 -2.209 2.082 1 98.38 71 ILE B CA 1
ATOM 1516 C C . ILE B 1 71 ? -10 -2.742 0.718 1 98.38 71 ILE B C 1
ATOM 1518 O O . ILE B 1 71 ? -10.555 -3.838 0.623 1 98.38 71 ILE B O 1
ATOM 1522 N N . GLN B 1 72 ? -9.742 -1.977 -0.258 1 97.81 72 GLN B N 1
ATOM 1523 C CA . GLN B 1 72 ? -9.984 -2.443 -1.619 1 97.81 72 GLN B CA 1
ATOM 1524 C C . GLN B 1 72 ? -8.711 -2.994 -2.248 1 97.81 72 GLN B C 1
ATOM 1526 O O . GLN B 1 72 ? -8.688 -4.125 -2.738 1 97.81 72 GLN B O 1
ATOM 1531 N N . ASP B 1 73 ? -7.668 -2.234 -2.244 1 98.38 73 ASP B N 1
ATOM 1532 C CA . ASP B 1 73 ? -6.379 -2.699 -2.742 1 98.38 73 ASP B CA 1
ATOM 1533 C C . ASP B 1 73 ? -5.23 -1.916 -2.109 1 98.38 73 ASP B C 1
ATOM 1535 O O . ASP B 1 73 ? -5.453 -0.877 -1.484 1 98.38 73 ASP B O 1
ATOM 1539 N N . ILE B 1 74 ? -4.07 -2.457 -2.203 1 98.75 74 ILE B N 1
ATOM 1540 C CA . ILE B 1 74 ? -2.816 -1.836 -1.795 1 98.75 74 ILE B CA 1
ATOM 1541 C C . ILE B 1 74 ? -1.784 -1.978 -2.91 1 98.75 74 ILE B C 1
ATOM 1543 O O . ILE B 1 74 ? -1.626 -3.059 -3.486 1 98.75 74 ILE B O 1
ATOM 1547 N N . THR B 1 75 ? -1.158 -0.912 -3.219 1 98.81 75 THR B N 1
ATOM 1548 C CA . THR B 1 75 ? -0.061 -0.923 -4.18 1 98.81 75 THR B CA 1
ATOM 1549 C C . THR B 1 75 ? 1.238 -0.467 -3.52 1 98.81 75 THR B C 1
ATOM 1551 O O . THR B 1 75 ? 1.278 0.583 -2.875 1 98.81 75 THR B O 1
ATOM 1554 N N . ILE B 1 76 ? 2.217 -1.251 -3.658 1 98.81 76 ILE B N 1
ATOM 1555 C CA . ILE B 1 76 ? 3.553 -0.902 -3.191 1 98.81 76 ILE B CA 1
ATOM 1556 C C . ILE B 1 76 ? 4.488 -0.724 -4.387 1 98.81 76 ILE B C 1
ATOM 1558 O O . ILE B 1 76 ? 4.641 -1.634 -5.203 1 98.81 76 ILE B O 1
ATOM 1562 N N . THR B 1 77 ? 5.043 0.433 -4.477 1 98.44 77 THR B N 1
ATOM 1563 C CA . THR B 1 77 ? 6.055 0.717 -5.488 1 98.44 77 THR B CA 1
ATOM 1564 C C . THR B 1 77 ? 7.457 0.554 -4.914 1 98.44 77 THR B C 1
ATOM 1566 O O . THR B 1 77 ? 7.809 1.211 -3.932 1 98.44 77 THR B O 1
ATOM 1569 N N . LEU B 1 78 ? 8.219 -0.289 -5.516 1 98.19 78 LEU B N 1
ATOM 1570 C CA . LEU B 1 78 ? 9.609 -0.509 -5.148 1 98.19 78 LEU B CA 1
ATOM 1571 C C . LEU B 1 78 ? 10.547 -0.002 -6.238 1 98.19 78 LEU B C 1
ATOM 1573 O O . LEU B 1 78 ? 10.094 0.555 -7.242 1 98.19 78 LEU B O 1
ATOM 1577 N N . THR B 1 79 ? 11.836 -0.171 -6.055 1 97.88 79 THR B N 1
ATOM 1578 C CA . THR B 1 79 ? 12.859 0.313 -6.973 1 97.88 79 THR B CA 1
ATOM 1579 C C . THR B 1 79 ? 12.617 -0.229 -8.383 1 97.88 79 THR B C 1
ATOM 1581 O O . THR B 1 79 ? 12.727 0.509 -9.359 1 97.88 79 THR B O 1
ATOM 1584 N N . SER B 1 80 ? 12.227 -1.535 -8.5 1 97.75 80 SER B N 1
ATOM 1585 C CA . SER B 1 80 ? 12.117 -2.109 -9.836 1 97.75 80 SER B CA 1
ATOM 1586 C C . SER B 1 80 ? 10.867 -2.975 -9.969 1 97.75 80 SER B C 1
ATOM 1588 O O . SER B 1 80 ? 10.68 -3.652 -10.977 1 97.75 80 SER B O 1
ATOM 1590 N N . GLN B 1 81 ? 10 -2.912 -8.898 1 97.75 81 GLN B N 1
ATOM 1591 C CA . GLN B 1 81 ? 8.82 -3.77 -8.922 1 97.75 81 GLN B CA 1
ATOM 1592 C C . GLN B 1 81 ? 7.582 -3.01 -8.453 1 97.75 81 GLN B C 1
ATOM 1594 O O . GLN B 1 81 ? 7.688 -2.059 -7.68 1 97.75 81 GLN B O 1
ATOM 1599 N N . TYR B 1 82 ? 6.43 -3.461 -8.945 1 98.62 82 TYR B N 1
ATOM 1600 C CA . TYR B 1 82 ? 5.145 -3.17 -8.32 1 98.62 82 TYR B CA 1
ATOM 1601 C C . TYR B 1 82 ? 4.594 -4.398 -7.605 1 98.62 82 TYR B C 1
ATOM 1603 O O . TYR B 1 82 ? 4.547 -5.488 -8.18 1 98.62 82 TYR B O 1
ATOM 1611 N N . HIS B 1 83 ? 4.277 -4.223 -6.383 1 98.75 83 HIS B N 1
ATOM 1612 C CA . HIS B 1 83 ? 3.471 -5.191 -5.648 1 98.75 83 HIS B CA 1
ATOM 1613 C C . HIS B 1 83 ? 2.027 -4.715 -5.523 1 98.75 83 HIS B C 1
ATOM 1615 O O . HIS B 1 83 ? 1.771 -3.627 -5.004 1 98.75 83 HIS B O 1
ATOM 1621 N N . VAL B 1 84 ? 1.133 -5.527 -6.023 1 98.75 84 VAL B N 1
ATOM 1622 C CA . VAL B 1 84 ? -0.272 -5.137 -6.02 1 98.75 84 VAL B CA 1
ATOM 1623 C C . VAL B 1 84 ? -1.097 -6.172 -5.262 1 98.75 84 VAL B C 1
ATOM 1625 O O . VAL B 1 84 ? -1.02 -7.367 -5.547 1 98.75 84 VAL B O 1
ATOM 1628 N N . ILE B 1 85 ? -1.802 -5.691 -4.328 1 98.56 85 ILE B N 1
ATOM 1629 C CA . ILE B 1 85 ? -2.699 -6.516 -3.525 1 98.56 85 ILE B CA 1
ATOM 1630 C C . ILE B 1 85 ? -4.145 -6.098 -3.773 1 98.56 85 ILE B C 1
ATOM 1632 O O . ILE B 1 85 ? -4.5 -4.926 -3.602 1 98.56 85 ILE B O 1
ATOM 1636 N N . ASP B 1 86 ? -4.91 -6.988 -4.191 1 98.12 86 ASP B N 1
ATOM 1637 C CA . ASP B 1 86 ? -6.344 -6.773 -4.387 1 98.12 86 ASP B CA 1
ATOM 1638 C C . ASP B 1 86 ? -7.164 -7.633 -3.43 1 98.12 86 ASP B C 1
ATOM 1640 O O . ASP B 1 86 ? -6.969 -8.844 -3.355 1 98.12 86 ASP B O 1
ATOM 1644 N N . VAL B 1 87 ? -8.047 -7.012 -2.721 1 97.62 87 VAL B N 1
ATOM 1645 C CA . VAL B 1 87 ? -8.828 -7.707 -1.701 1 97.62 87 VAL B CA 1
ATOM 1646 C C . VAL B 1 87 ? -10.203 -8.07 -2.258 1 97.62 87 VAL B C 1
ATOM 1648 O O . VAL B 1 87 ? -10.852 -7.246 -2.908 1 97.62 87 VAL B O 1
ATOM 1651 N N . SER B 1 88 ? -10.641 -9.195 -1.976 1 96.5 88 SER B N 1
ATOM 1652 C CA . SER B 1 88 ? -11.93 -9.664 -2.479 1 96.5 88 SER B CA 1
ATOM 1653 C C . SER B 1 88 ? -13.078 -8.844 -1.912 1 96.5 88 SER B C 1
ATOM 1655 O O . SER B 1 88 ? -12.961 -8.266 -0.829 1 96.5 88 SER B O 1
ATOM 1657 N N . ASN B 1 89 ? -14.234 -8.852 -2.57 1 93.5 89 ASN B N 1
ATOM 1658 C CA . ASN B 1 89 ? -15.375 -8.039 -2.178 1 93.5 89 ASN B CA 1
ATOM 1659 C C . ASN B 1 89 ? -15.93 -8.477 -0.822 1 93.5 89 ASN B C 1
ATOM 1661 O O . ASN B 1 89 ? -16.438 -7.645 -0.059 1 93.5 89 ASN B O 1
ATOM 1665 N N . ASN B 1 90 ? -15.844 -9.773 -0.583 1 93.56 90 ASN B N 1
ATOM 1666 C CA . ASN B 1 90 ? -16.344 -10.266 0.698 1 93.56 90 ASN B CA 1
ATOM 1667 C C . ASN B 1 90 ? -15.258 -10.219 1.772 1 93.56 90 ASN B C 1
ATOM 1669 O O . ASN B 1 90 ? -15.469 -10.68 2.896 1 93.56 90 ASN B O 1
ATOM 1673 N N . HIS B 1 91 ? -13.961 -9.758 1.388 1 94.5 91 HIS B N 1
ATOM 1674 C CA . HIS B 1 91 ? -12.836 -9.508 2.281 1 94.5 91 HIS B CA 1
ATOM 1675 C C . HIS B 1 91 ? -12.336 -10.797 2.914 1 94.5 91 HIS B C 1
ATOM 1677 O O . HIS B 1 91 ? -11.836 -10.789 4.043 1 94.5 91 HIS B O 1
ATOM 1683 N N . GLU B 1 92 ? -12.5 -11.875 2.188 1 95.19 92 GLU B N 1
ATOM 1684 C CA . GLU B 1 92 ? -12.07 -13.164 2.723 1 95.19 92 GLU B CA 1
ATOM 1685 C C . GLU B 1 92 ? -10.688 -13.547 2.199 1 95.19 92 GLU B C 1
ATOM 1687 O O . GLU B 1 92 ? -9.953 -14.297 2.852 1 95.19 92 GLU B O 1
ATOM 1692 N N . PHE B 1 93 ? -10.359 -13.102 1.002 1 96.75 93 PHE B N 1
ATOM 1693 C CA . PHE B 1 93 ? -9.062 -13.445 0.433 1 96.75 93 PHE B CA 1
ATOM 1694 C C . PHE B 1 93 ? -8.469 -12.25 -0.311 1 96.75 93 PHE B C 1
ATOM 1696 O O . PHE B 1 93 ? -9.156 -11.266 -0.565 1 96.75 93 PHE B O 1
ATOM 1703 N N . LEU B 1 94 ? -7.211 -12.297 -0.546 1 98 94 LEU B N 1
ATOM 1704 C CA . LEU B 1 94 ? -6.516 -11.289 -1.348 1 98 94 LEU B CA 1
ATOM 1705 C C . LEU B 1 94 ? -5.711 -11.953 -2.461 1 98 94 LEU B C 1
ATOM 1707 O O . LEU B 1 94 ? -5.355 -13.133 -2.363 1 98 94 LEU B O 1
ATOM 1711 N N . ILE B 1 95 ? -5.52 -11.281 -3.539 1 97.75 95 ILE B N 1
ATOM 1712 C CA . ILE B 1 95 ? -4.602 -11.633 -4.617 1 97.75 95 ILE B CA 1
ATOM 1713 C C . ILE B 1 95 ? -3.377 -10.727 -4.566 1 97.75 95 ILE B C 1
ATOM 1715 O O . ILE B 1 95 ? -3.506 -9.5 -4.52 1 97.75 95 ILE B O 1
ATOM 1719 N N . TYR B 1 96 ? -2.287 -11.398 -4.488 1 98.5 96 TYR B N 1
ATOM 1720 C CA . TYR B 1 96 ? -1.012 -10.695 -4.414 1 98.5 96 TYR B CA 1
ATOM 1721 C C . TYR B 1 96 ? -0.189 -10.922 -5.676 1 98.5 96 TYR B C 1
ATOM 1723 O O . TYR B 1 96 ? 0.17 -12.055 -6 1 98.5 96 TYR B O 1
ATOM 1731 N N . LEU B 1 97 ? 0.136 -9.805 -6.348 1 98.38 97 LEU B N 1
ATOM 1732 C CA . LEU B 1 97 ? 0.829 -9.852 -7.633 1 98.38 97 LEU B CA 1
ATOM 1733 C C . LEU B 1 97 ? 2.121 -9.047 -7.586 1 98.38 97 LEU B C 1
ATOM 1735 O O . LEU B 1 97 ? 2.137 -7.922 -7.078 1 98.38 97 LEU B O 1
ATOM 1739 N N . VAL B 1 98 ? 3.146 -9.641 -8.078 1 98.12 98 VAL B N 1
ATOM 1740 C CA . VAL B 1 98 ? 4.438 -8.984 -8.234 1 98.12 98 VAL B CA 1
ATOM 1741 C C . VAL B 1 98 ? 4.777 -8.844 -9.719 1 98.12 98 VAL B C 1
ATOM 1743 O O . VAL B 1 98 ? 4.762 -9.836 -10.453 1 98.12 98 VAL B O 1
ATOM 1746 N N . VAL B 1 99 ? 5.113 -7.605 -10.148 1 98.06 99 VAL B N 1
ATOM 1747 C CA . VAL B 1 99 ? 5.441 -7.387 -11.555 1 98.06 99 VAL B CA 1
ATOM 1748 C C . VAL B 1 99 ? 6.676 -6.496 -11.672 1 98.06 99 VAL B C 1
ATOM 1750 O O . VAL B 1 99 ? 6.965 -5.711 -10.766 1 98.06 99 VAL B O 1
ATOM 1753 N N . ASP B 1 100 ? 7.359 -6.625 -12.766 1 97.75 100 ASP B N 1
ATOM 1754 C CA . ASP B 1 100 ? 8.492 -5.766 -13.102 1 97.75 100 ASP B CA 1
ATOM 1755 C C . ASP B 1 100 ? 8.016 -4.375 -13.516 1 97.75 100 ASP B C 1
ATOM 1757 O O . ASP B 1 100 ? 7.27 -4.234 -14.492 1 97.75 100 ASP B O 1
ATOM 1761 N N . ALA B 1 101 ? 8.539 -3.395 -12.875 1 97.88 101 ALA B N 1
ATOM 1762 C CA . ALA B 1 101 ? 8.047 -2.031 -13.062 1 97.88 101 ALA B CA 1
ATOM 1763 C C . ALA B 1 101 ? 8.461 -1.49 -14.43 1 97.88 101 ALA B C 1
ATOM 1765 O O . ALA B 1 101 ? 7.82 -0.582 -14.969 1 97.88 101 ALA B O 1
ATOM 1766 N N . SER B 1 102 ? 9.492 -1.945 -15.031 1 98 102 SER B N 1
ATOM 1767 C CA . SER B 1 102 ? 9.969 -1.461 -16.328 1 98 102 SER B CA 1
ATOM 1768 C C . SER B 1 102 ? 9.117 -1.997 -17.469 1 98 102 SER B C 1
ATOM 1770 O O . SER B 1 102 ? 9.188 -1.488 -18.594 1 98 102 SER B O 1
ATOM 1772 N N . GLU B 1 103 ? 8.305 -2.957 -17.172 1 98.06 103 GLU B N 1
ATOM 1773 C CA . GLU B 1 103 ? 7.551 -3.617 -18.234 1 98.06 103 GLU B CA 1
ATOM 1774 C C . GLU B 1 103 ? 6.047 -3.482 -18.016 1 98.06 103 GLU B C 1
ATOM 1776 O O . GLU B 1 103 ? 5.273 -3.416 -18.969 1 98.06 103 GLU B O 1
ATOM 1781 N N . ALA B 1 104 ? 5.703 -3.443 -16.766 1 97.75 104 ALA B N 1
ATOM 1782 C CA . ALA B 1 104 ? 4.285 -3.504 -16.422 1 97.75 104 ALA B CA 1
ATOM 1783 C C . ALA B 1 104 ? 3.648 -2.119 -16.484 1 97.75 104 ALA B C 1
ATOM 1785 O O . ALA B 1 104 ? 4.305 -1.115 -16.203 1 97.75 104 ALA B O 1
ATOM 1786 N N . ASN B 1 105 ? 2.414 -2.115 -16.906 1 97.44 105 ASN B N 1
ATOM 1787 C CA . ASN B 1 105 ? 1.537 -0.965 -16.719 1 97.44 105 ASN B CA 1
ATOM 1788 C C . ASN B 1 105 ? 0.684 -1.118 -15.461 1 97.44 105 ASN B C 1
ATOM 1790 O O . ASN B 1 105 ? -0.196 -1.979 -15.406 1 97.44 105 ASN B O 1
ATOM 1794 N N . LEU B 1 106 ? 0.898 -0.263 -14.57 1 97.25 106 LEU B N 1
ATOM 1795 C CA . LEU B 1 106 ? 0.267 -0.403 -13.266 1 97.25 106 LEU B CA 1
ATOM 1796 C C . LEU B 1 106 ? -1.25 -0.291 -13.383 1 97.25 106 LEU B C 1
ATOM 1798 O O . LEU B 1 106 ? -1.981 -1.052 -12.742 1 97.25 106 LEU B O 1
ATOM 1802 N N . THR B 1 107 ? -1.69 0.71 -14.164 1 96.44 107 THR B N 1
ATOM 1803 C CA . THR B 1 107 ? -3.125 0.903 -14.344 1 96.44 107 THR B CA 1
ATOM 1804 C C . THR B 1 107 ? -3.773 -0.359 -14.906 1 96.44 107 THR B C 1
ATOM 1806 O O . THR B 1 107 ? -4.781 -0.833 -14.383 1 96.44 107 THR B O 1
ATOM 1809 N N . MET B 1 108 ? -3.137 -0.927 -15.883 1 95.69 108 MET B N 1
ATOM 1810 C CA . MET B 1 108 ? -3.645 -2.146 -16.5 1 95.69 108 MET B CA 1
ATOM 1811 C C . MET B 1 108 ? -3.564 -3.324 -15.539 1 95.69 108 MET B C 1
ATOM 1813 O O . MET B 1 108 ? -4.488 -4.137 -15.469 1 95.69 108 MET B O 1
ATOM 1817 N N . THR B 1 109 ? -2.512 -3.428 -14.836 1 97.38 109 THR B N 1
ATOM 1818 C CA . THR B 1 109 ? -2.312 -4.488 -13.859 1 97.38 109 THR B CA 1
ATOM 1819 C C . THR B 1 109 ? -3.439 -4.492 -12.828 1 97.38 109 THR B C 1
ATOM 1821 O O . THR B 1 109 ? -4.035 -5.539 -12.555 1 97.38 109 THR B O 1
ATOM 1824 N N . LYS B 1 110 ? -3.727 -3.355 -12.312 1 96.94 110 LYS B N 1
ATOM 1825 C CA . LYS B 1 110 ? -4.785 -3.229 -11.312 1 96.94 110 LYS B CA 1
ATOM 1826 C C . LYS B 1 110 ? -6.145 -3.576 -11.906 1 96.94 110 LYS B C 1
ATOM 1828 O O . LYS B 1 110 ? -6.957 -4.246 -11.266 1 96.94 110 LYS B O 1
ATOM 1833 N N . ALA B 1 111 ? -6.383 -3.086 -13.109 1 94.56 111 ALA B N 1
ATOM 1834 C CA . ALA B 1 111 ? -7.645 -3.383 -13.781 1 94.56 111 ALA B CA 1
ATOM 1835 C C . ALA B 1 111 ? -7.816 -4.887 -13.984 1 94.56 111 ALA B C 1
ATOM 1837 O O . ALA B 1 111 ? -8.906 -5.426 -13.773 1 94.56 111 ALA B O 1
ATOM 1838 N N . LEU B 1 112 ? -6.77 -5.523 -14.406 1 92.81 112 LEU B N 1
ATOM 1839 C CA . LEU B 1 112 ? -6.781 -6.965 -14.625 1 92.81 112 LEU B CA 1
ATOM 1840 C C . LEU B 1 112 ? -7.086 -7.711 -13.328 1 92.81 112 LEU B C 1
ATOM 1842 O O . LEU B 1 112 ? -7.898 -8.633 -13.32 1 92.81 112 LEU B O 1
ATOM 1846 N N . LEU B 1 113 ? -6.484 -7.363 -12.227 1 94.56 113 LEU B N 1
ATOM 1847 C CA . LEU B 1 113 ? -6.707 -8.008 -10.938 1 94.56 113 LEU B CA 1
ATOM 1848 C C . LEU B 1 113 ? -8.141 -7.797 -10.469 1 94.56 113 LEU B C 1
ATOM 1850 O O . LEU B 1 113 ? -8.773 -8.727 -9.953 1 94.56 113 LEU B O 1
ATOM 1854 N N . ASN B 1 114 ? -8.547 -6.562 -10.656 1 93.12 114 ASN B N 1
ATOM 1855 C CA . ASN B 1 114 ? -9.914 -6.254 -10.25 1 93.12 114 ASN B CA 1
ATOM 1856 C C . ASN B 1 114 ? -10.93 -7.109 -11 1 93.12 114 ASN B C 1
ATOM 1858 O O . ASN B 1 114 ? -11.93 -7.551 -10.422 1 93.12 114 ASN B O 1
ATOM 1862 N N . LYS B 1 115 ? -10.711 -7.262 -12.242 1 90.19 115 LYS B N 1
ATOM 1863 C CA . LYS B 1 115 ? -11.586 -8.086 -13.07 1 90.19 115 LYS B CA 1
ATOM 1864 C C . LYS B 1 115 ? -11.586 -9.539 -12.594 1 90.19 115 LYS B C 1
ATOM 1866 O O . LYS B 1 115 ? -12.648 -10.156 -12.461 1 90.19 115 LYS B O 1
ATOM 1871 N N . HIS B 1 116 ? -10.469 -10.07 -12.211 1 87.75 116 HIS B N 1
ATOM 1872 C CA . HIS B 1 116 ? -10.32 -11.484 -11.875 1 87.75 116 HIS B CA 1
ATOM 1873 C C . HIS B 1 116 ? -10.828 -11.766 -10.461 1 87.75 116 HIS B C 1
ATOM 1875 O O . HIS B 1 116 ? -11.352 -12.852 -10.188 1 87.75 116 HIS B O 1
ATOM 1881 N N . LYS B 1 117 ? -10.633 -10.797 -9.609 1 89.12 117 LYS B N 1
ATOM 1882 C CA . LYS B 1 117 ? -11.062 -10.992 -8.234 1 89.12 117 LYS B CA 1
ATOM 1883 C C . LYS B 1 117 ? -12.547 -11.336 -8.164 1 89.12 117 LYS B C 1
ATOM 1885 O O . LYS B 1 117 ? -12.977 -12.094 -7.289 1 89.12 117 LYS B O 1
ATOM 1890 N N . LYS B 1 118 ? -13.25 -10.82 -9.117 1 87.56 118 LYS B N 1
ATOM 1891 C CA . LYS B 1 118 ? -14.688 -11.062 -9.172 1 87.56 118 LYS B CA 1
ATOM 1892 C C . LYS B 1 118 ? -14.992 -12.5 -9.602 1 87.56 118 LYS B C 1
ATOM 1894 O O . LYS B 1 118 ? -16.031 -13.055 -9.25 1 87.56 118 LYS B O 1
ATOM 1899 N N . SER B 1 119 ? -14.039 -13.062 -10.312 1 84.94 119 SER B N 1
ATOM 1900 C CA . SER B 1 119 ? -14.266 -14.391 -10.891 1 84.94 119 SER B CA 1
ATOM 1901 C C . SER B 1 119 ? -13.773 -15.492 -9.953 1 84.94 119 SER B C 1
ATOM 1903 O O . SER B 1 119 ? -14.125 -16.656 -10.125 1 84.94 119 SER B O 1
ATOM 1905 N N . ILE B 1 120 ? -12.953 -15.109 -9.008 1 84.06 120 ILE B N 1
ATOM 1906 C CA . ILE B 1 120 ? -12.391 -16.094 -8.094 1 84.06 120 ILE B CA 1
ATOM 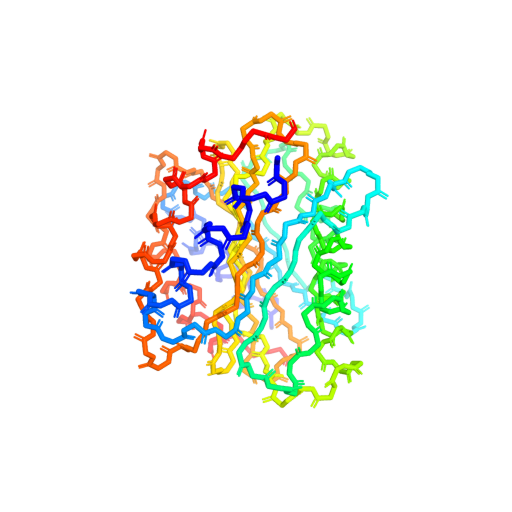1907 C C . ILE B 1 120 ? -13.367 -16.344 -6.945 1 84.06 120 ILE B C 1
ATOM 1909 O O . ILE B 1 120 ? -13.766 -15.406 -6.246 1 84.06 120 ILE B O 1
ATOM 1913 N N . ASN B 1 121 ? -13.969 -17.484 -7 1 72.94 121 ASN B N 1
ATOM 1914 C CA . ASN B 1 121 ? -14.852 -17.922 -5.922 1 72.94 121 ASN B CA 1
ATOM 1915 C C . ASN B 1 121 ? -14.156 -18.906 -4.988 1 72.94 121 ASN B C 1
ATOM 1917 O O . ASN B 1 121 ? -13.703 -19.969 -5.426 1 72.94 121 ASN B O 1
ATOM 1921 N N . LEU B 1 122 ? -13.734 -18.422 -3.898 1 72.69 122 LEU B N 1
ATOM 1922 C CA . LEU B 1 122 ? -13.141 -19.281 -2.893 1 72.69 122 LEU B CA 1
ATOM 1923 C C . LEU B 1 122 ? -14.117 -19.547 -1.751 1 72.69 122 LEU B C 1
ATOM 1925 O O . LEU B 1 122 ? -14.992 -18.734 -1.479 1 72.69 122 LEU B O 1
#

Radius of gyration: 17.7 Å; Cα contacts (8 Å, |Δi|>4): 462; chains: 2; bounding box: 34×52×37 Å

Organism: Flavobacterium columnare (strain ATCC 49512 / CIP 103533 / TG 44/87) (NCBI:txid1041826)

Solvent-accessible surface area (backbone atoms only — not comparable to full-atom values): 13108 Å² total; per-residue (Å²): 102,69,64,57,54,49,50,49,54,51,51,45,57,72,70,38,58,35,54,36,34,39,36,33,31,34,63,83,82,63,45,71,80,45,72,51,59,77,41,93,81,55,60,57,69,65,50,46,52,31,5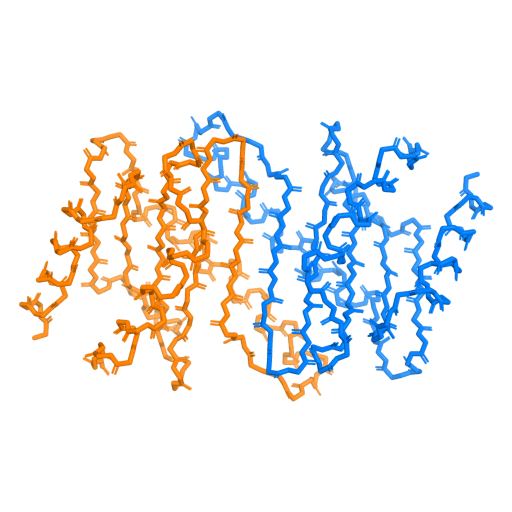1,49,50,23,53,48,35,47,50,49,39,38,57,75,68,68,49,97,65,47,71,43,34,37,39,36,36,38,74,60,31,36,38,39,35,41,40,29,93,86,65,52,34,35,40,40,38,37,29,30,47,90,57,35,51,66,71,59,52,51,50,54,50,58,58,46,48,73,69,58,78,129,103,70,64,57,53,49,50,50,54,50,50,45,57,72,69,36,58,35,54,37,33,39,36,32,33,33,63,84,82,63,46,73,80,44,72,51,58,77,42,92,80,56,60,57,70,65,50,46,53,31,51,48,51,23,54,48,36,48,51,50,39,38,56,75,67,67,48,96,64,46,70,43,36,38,37,37,36,38,72,59,31,37,37,39,34,42,41,29,94,86,62,50,34,35,39,39,36,36,28,29,48,91,57,35,53,65,71,59,51,51,51,53,49,58,60,45,48,73,70,59,79,128

Foldseek 3Di:
DLVLVVVLQVVCCPPFWQFAKKWKAFLVVGDTPDIDGPPPPDPVSVVVSVVSVVQVVVVVVCVVVVHPDDDAKDWDDDPFKIWIWGAAPVRGMIMITIGTPVIGDPVVVVVSRVVVSVVDDD/DLVLVVVLQVVCCVPFWQFAKKWKAFLVVGDTPDIDGPPPPDPVSVVVSVVSVVQVVVVVVCVVVVHPDDDAKDWDDDPFKIWIWGAAPVRGMIMITIGTPVIGDPVVVVVSRVVVSVVDDD

Secondary structure (DSSP, 8-state):
-HHHHHHHHHHHHHHSTTEEEEEEEETTT--EEEEEESSTT--HHHHHHHHHHHHHHHHHHHHHTT----EEEEEEEESSEEEEEEE-TTSSEEEEEEEETTT--HHHHHHHHHHHHTT---/-HHHHHHHHHHHHHHSTTEEEEEEEETTT--EEEEEESSTT--HHHHHHHHHHHHHHHHHHHHHTT----EEEEEEEESSEEEEEEE-TTSSEEEEEEEETTT--HHHHHHHHHHHHTT---

pLDDT: mean 94.41, std 6.44, range [58.72, 98.81]

Sequence (244 aa):
MADLLTEFSDSIAKNLPGFIAVSILDIYKGIIYHSKSVSGDYNIDLDSNYILEMVRAKLNGIHALKQNQQIQDITITLTSQYHVIDVSNNHEFLIYLVVDASEANLTMTKALLNKHKKSINLMADLLTEFSDSIAKNLPGFIAVSILDIYKGIIYHSKSVSGDYNIDLDSNYILEMVRAKLNGIHALKQNQQIQDITITLTSQYHVIDVSNNHEFLIYLVVDASEANLTMTKALLNKHKKSINL